Protein AF-A0A7V4LEU9-F1 (afdb_monomer)

Secondary structure (DSSP, 8-state):
--BSS-TTT---S-BSSB-TTT--BHHHHHHHHHHHHHTSPP--PPP--PPPP---PPPPPP----SSHHHHHHHHHHHHHHHHTTTTTTTTT-------PPPTT-EEPPHHHHHHHHHTS-HHHHTTEEEEEEEE-TTS-TT-EEEEEEESS----SHHHHHHHHHHHHHHHHHSTT-EEEEEEEEEETTEEEEEEEEEEEETTEEEEEEEEEEE-SSSEEEEEEEEEHHHHHHHHHHHHHHHHT-PPPPGGGS--HHHHHHHHHHHHHHHHHHHHHHHHHHHHH-

Structure (mmCIF, N/CA/C/O backbone):
data_AF-A0A7V4LEU9-F1
#
_entry.id   AF-A0A7V4LEU9-F1
#
loop_
_atom_site.group_PDB
_atom_site.id
_atom_site.type_symbol
_atom_site.label_atom_id
_atom_site.label_alt_id
_atom_site.label_comp_id
_atom_site.label_asym_id
_atom_site.label_entity_id
_atom_site.label_seq_id
_atom_site.pdbx_PDB_ins_code
_atom_site.Cartn_x
_atom_site.Cartn_y
_atom_site.Cartn_z
_atom_site.occupancy
_atom_site.B_iso_or_equiv
_atom_site.auth_seq_id
_atom_site.auth_comp_id
_atom_site.auth_asym_id
_atom_site.auth_atom_id
_atom_site.pdbx_PDB_model_num
ATOM 1 N N . MET A 1 1 ? -24.010 11.960 -30.148 1.00 58.44 1 MET A N 1
ATOM 2 C CA . MET A 1 1 ? -23.421 13.319 -30.172 1.00 58.44 1 MET A CA 1
ATOM 3 C C . MET A 1 1 ? -21.929 13.146 -29.985 1.00 58.44 1 MET A C 1
ATOM 5 O O . MET A 1 1 ? -21.555 12.652 -28.933 1.00 58.44 1 MET A O 1
ATOM 9 N N . ALA A 1 2 ? -21.108 13.469 -30.985 1.00 65.31 2 ALA A N 1
ATOM 10 C CA . ALA A 1 2 ? -19.652 13.460 -30.835 1.00 65.31 2 ALA A CA 1
ATOM 11 C C . ALA A 1 2 ? -19.221 14.714 -30.062 1.00 65.31 2 ALA A C 1
ATOM 13 O O . ALA A 1 2 ? -19.756 15.797 -30.305 1.00 65.31 2 ALA A O 1
ATOM 14 N N . TRP A 1 3 ? -18.325 14.569 -29.087 1.00 71.12 3 TRP A N 1
ATOM 15 C CA . TRP A 1 3 ? -17.882 15.686 -28.252 1.00 71.12 3 TRP A CA 1
ATOM 16 C C . TRP A 1 3 ? -16.574 16.219 -28.822 1.00 71.12 3 TRP A C 1
ATOM 18 O O . TRP A 1 3 ? -15.655 15.449 -29.079 1.00 71.12 3 TRP A O 1
ATOM 28 N N . ALA A 1 4 ? -16.494 17.535 -29.023 1.00 82.06 4 ALA A N 1
ATOM 29 C CA . ALA A 1 4 ? -15.304 18.176 -29.583 1.00 82.06 4 ALA A CA 1
ATOM 30 C C . ALA A 1 4 ? -14.115 18.196 -28.605 1.00 82.06 4 ALA A C 1
ATOM 32 O O . ALA A 1 4 ? -12.979 18.388 -29.025 1.00 82.06 4 ALA A O 1
ATOM 33 N N . SER A 1 5 ? -14.356 18.018 -27.299 1.00 89.88 5 SER A N 1
ATOM 34 C CA . SER A 1 5 ? -13.289 17.913 -26.306 1.00 89.88 5 SER A CA 1
ATOM 35 C C . SER A 1 5 ? -13.689 17.109 -25.065 1.00 89.88 5 SER A C 1
ATOM 37 O O . SER A 1 5 ? -14.864 17.002 -24.703 1.00 89.88 5 SER A O 1
ATOM 39 N N . CYS A 1 6 ? -12.699 16.507 -24.397 1.00 88.69 6 CYS A N 1
ATOM 40 C CA . CYS A 1 6 ? -12.914 15.744 -23.170 1.00 88.69 6 CYS A CA 1
ATOM 41 C C . CYS A 1 6 ? -13.250 16.687 -21.997 1.00 88.69 6 CYS A C 1
ATOM 43 O O . CYS A 1 6 ? -12.427 17.542 -21.659 1.00 88.69 6 CYS A O 1
ATOM 45 N N . PRO A 1 7 ? -14.374 16.487 -21.282 1.00 85.56 7 PRO A N 1
ATOM 46 C CA . PRO A 1 7 ? -14.820 17.375 -20.200 1.00 85.56 7 PRO A CA 1
ATOM 47 C C . PRO A 1 7 ? -13.932 17.315 -18.945 1.00 85.56 7 PRO A C 1
ATOM 49 O O . PRO A 1 7 ? -14.041 18.173 -18.074 1.00 85.56 7 PRO A O 1
ATOM 52 N N . LYS A 1 8 ? -13.089 16.279 -18.815 1.00 87.69 8 LYS A N 1
ATOM 53 C CA . LYS A 1 8 ? -12.198 16.091 -17.663 1.00 87.69 8 LYS A CA 1
ATOM 54 C C . LYS A 1 8 ? -10.810 16.681 -17.900 1.00 87.69 8 LYS A C 1
ATOM 56 O O . LYS A 1 8 ? -10.239 17.252 -16.980 1.00 87.69 8 LYS A O 1
ATOM 61 N N . CYS A 1 9 ? -10.246 16.506 -19.097 1.00 91.56 9 CYS A N 1
ATOM 62 C CA . CYS A 1 9 ? -8.842 16.842 -19.365 1.00 91.56 9 CYS A CA 1
ATOM 63 C C . CYS A 1 9 ? -8.611 17.747 -20.586 1.00 91.56 9 CYS A C 1
ATOM 65 O O . CYS A 1 9 ? -7.457 17.979 -20.940 1.00 91.56 9 CYS A O 1
ATOM 67 N N . GLY A 1 10 ? -9.671 18.207 -21.263 1.00 88.38 10 GLY A N 1
ATOM 68 C CA . GLY A 1 10 ? -9.593 19.164 -22.374 1.00 88.38 10 GLY A CA 1
ATOM 69 C C . GLY A 1 10 ? -8.990 18.632 -23.679 1.00 88.38 10 GLY A C 1
ATOM 70 O O . GLY A 1 10 ? -8.659 19.420 -24.556 1.00 88.38 10 GLY A O 1
ATOM 71 N N . TYR A 1 11 ? -8.814 17.316 -23.824 1.00 90.00 11 TYR A N 1
ATOM 72 C CA . TYR A 1 11 ? -8.275 16.713 -25.049 1.00 90.00 11 TYR A CA 1
ATOM 73 C C . TYR A 1 11 ? -9.240 16.931 -26.228 1.00 90.00 11 TYR A C 1
ATOM 75 O O . TYR A 1 11 ? -10.417 16.625 -26.066 1.00 90.00 11 TYR A O 1
ATOM 83 N N . ALA A 1 12 ? -8.767 17.476 -27.356 1.00 83.06 12 ALA A N 1
ATOM 84 C CA . ALA A 1 12 ? -9.595 18.126 -28.388 1.00 83.06 12 ALA A CA 1
ATOM 85 C C . ALA A 1 12 ? -9.870 17.294 -29.660 1.00 83.06 12 ALA A C 1
ATOM 87 O O . ALA A 1 12 ? -10.314 17.840 -30.667 1.00 83.06 12 ALA A O 1
ATOM 88 N N . GLU A 1 13 ? -9.597 15.992 -29.650 1.00 78.25 13 GLU A N 1
AT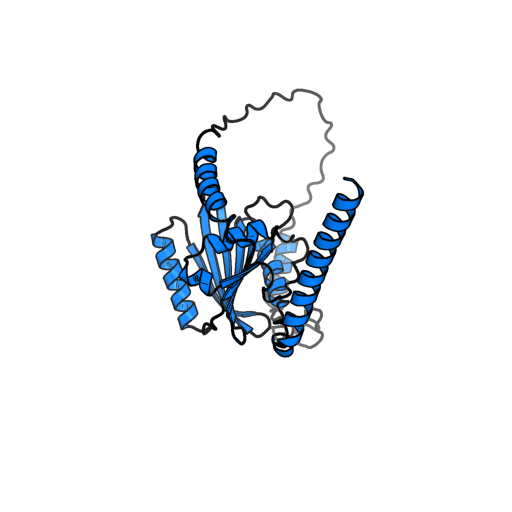OM 89 C CA . GLU A 1 13 ? -9.954 15.121 -30.775 1.00 78.25 13 GLU A CA 1
ATOM 90 C C . GLU A 1 13 ? -11.326 14.474 -30.573 1.00 78.25 13 GLU A C 1
ATOM 92 O O . GLU A 1 13 ? -11.710 14.208 -29.430 1.00 78.25 13 GLU A O 1
ATOM 97 N N . PRO A 1 14 ? -12.056 14.177 -31.662 1.00 72.44 14 PRO A N 1
ATOM 98 C CA . PRO A 1 14 ? -13.292 13.419 -31.582 1.00 72.44 14 PRO A CA 1
ATOM 99 C C . PRO A 1 14 ? -12.988 12.008 -31.064 1.00 72.44 14 PRO A C 1
ATOM 101 O O . PRO A 1 14 ? -12.296 11.231 -31.716 1.00 72.44 14 PRO A O 1
ATOM 104 N N . PHE A 1 15 ? -13.504 11.681 -29.882 1.00 70.69 15 PHE A N 1
ATOM 105 C CA . PHE A 1 15 ? -13.451 10.334 -29.318 1.00 70.69 15 PHE A CA 1
ATOM 106 C C . PHE A 1 15 ? -14.862 9.741 -29.308 1.00 70.69 15 PHE A C 1
ATOM 108 O O . PHE A 1 15 ? -15.834 10.447 -29.032 1.00 70.69 15 PHE A O 1
ATOM 115 N N . GLU A 1 16 ? -14.976 8.458 -29.656 1.00 71.94 16 GLU A N 1
ATOM 116 C CA . GLU A 1 16 ? -16.277 7.807 -29.848 1.00 71.94 16 GLU A CA 1
ATOM 117 C C . GLU A 1 16 ? -17.032 7.632 -28.527 1.00 71.94 16 GLU A C 1
ATOM 119 O O . GLU A 1 16 ? -18.220 7.928 -28.484 1.00 71.94 16 GLU A O 1
ATOM 124 N N . ASP A 1 17 ? -16.345 7.265 -27.437 1.00 81.12 17 ASP A N 1
ATOM 125 C CA . ASP A 1 17 ? -16.965 7.159 -26.106 1.00 81.12 17 ASP A CA 1
ATOM 126 C C . ASP A 1 17 ? -15.972 7.306 -24.939 1.00 81.12 17 ASP A C 1
ATOM 128 O O . ASP A 1 17 ? -16.322 7.896 -23.911 1.00 81.12 17 ASP A O 1
ATOM 132 N N . GLU A 1 18 ? -14.728 6.832 -25.090 1.00 87.69 18 GLU A N 1
ATOM 133 C CA . GLU A 1 18 ? -13.673 6.878 -24.067 1.00 87.69 18 GLU A CA 1
ATOM 134 C C . GLU A 1 18 ? -12.524 7.812 -24.468 1.00 87.69 18 GLU A C 1
ATOM 136 O O . GLU A 1 18 ? -12.000 7.749 -25.578 1.00 87.69 18 GLU A O 1
ATOM 141 N N . CYS A 1 19 ? -12.105 8.691 -23.555 1.00 88.31 19 CYS A N 1
ATOM 142 C CA . CYS A 1 19 ? -10.976 9.579 -23.809 1.00 88.31 19 CYS A CA 1
ATOM 143 C C . CYS A 1 19 ? -9.639 8.809 -23.745 1.00 88.31 19 CYS A C 1
ATOM 145 O O . CYS A 1 19 ? -9.280 8.349 -22.659 1.00 88.31 19 CYS A O 1
ATOM 147 N N . PRO A 1 20 ? -8.822 8.776 -24.817 1.00 86.31 20 PRO A N 1
ATOM 148 C CA . PRO A 1 20 ? -7.567 8.011 -24.842 1.00 86.31 20 PRO A CA 1
ATOM 149 C C . PRO A 1 20 ? -6.516 8.537 -23.855 1.00 86.31 20 PRO A C 1
ATOM 151 O O . PRO A 1 20 ? -5.623 7.809 -23.435 1.00 86.31 20 PRO A O 1
ATOM 154 N N . LYS A 1 21 ? -6.624 9.809 -23.452 1.00 88.12 21 LYS A N 1
ATOM 155 C CA . LYS A 1 21 ? -5.681 10.438 -22.523 1.00 88.12 21 LYS A CA 1
ATOM 156 C C . LYS A 1 21 ? -5.957 10.098 -21.057 1.00 88.12 21 LYS A C 1
ATOM 158 O O . LYS A 1 21 ? -5.027 10.070 -20.259 1.00 88.12 21 LYS A O 1
ATOM 163 N N . CYS A 1 22 ? -7.221 9.919 -20.671 1.00 90.62 22 CYS A N 1
ATOM 164 C CA . CYS A 1 22 ? -7.592 9.775 -19.256 1.00 90.62 22 CYS A CA 1
ATOM 165 C C . CYS A 1 22 ? -8.539 8.608 -18.940 1.00 90.62 22 CYS A C 1
ATOM 167 O O . CYS A 1 22 ? -8.919 8.463 -17.777 1.00 90.62 22 CYS A O 1
ATOM 169 N N . GLY A 1 23 ? -8.927 7.809 -19.939 1.00 87.94 23 GLY A N 1
ATOM 170 C CA . GLY A 1 23 ? -9.764 6.611 -19.792 1.00 87.94 23 GLY A CA 1
ATOM 171 C C . GLY A 1 23 ? -11.198 6.886 -19.332 1.00 87.94 23 GLY A C 1
ATOM 172 O O . GLY A 1 23 ? -11.871 6.020 -18.780 1.00 87.94 23 GLY A O 1
ATOM 173 N N . VAL A 1 24 ? -11.670 8.131 -19.450 1.00 89.38 24 VAL A N 1
ATOM 174 C CA . VAL A 1 24 ? -13.012 8.500 -18.985 1.00 89.38 24 VAL A CA 1
ATOM 175 C C . VAL A 1 24 ? -14.016 8.405 -20.116 1.00 89.38 24 VAL A C 1
ATOM 177 O O . VAL A 1 24 ? -13.848 9.032 -21.160 1.00 89.38 24 VAL A O 1
ATOM 180 N N . PHE A 1 25 ? -15.104 7.690 -19.836 1.00 90.44 25 PHE A N 1
ATOM 181 C CA . PHE A 1 25 ? -16.293 7.652 -20.674 1.00 90.44 25 PHE A CA 1
ATOM 182 C C . PHE A 1 25 ? -17.091 8.950 -20.521 1.00 90.44 25 PHE A C 1
ATOM 184 O O . PHE A 1 25 ? -17.606 9.237 -19.432 1.00 90.44 25 PHE A O 1
ATOM 191 N N . ALA A 1 26 ? -17.214 9.735 -21.593 1.00 82.00 26 ALA A N 1
ATOM 192 C CA . ALA A 1 26 ? -17.888 11.039 -21.549 1.00 82.00 26 ALA A CA 1
ATOM 193 C C . ALA A 1 26 ? -19.343 10.932 -21.069 1.00 82.00 26 ALA A C 1
ATOM 195 O O . ALA A 1 26 ? -19.780 11.707 -20.212 1.00 82.00 26 ALA A O 1
ATOM 196 N N . SER A 1 27 ? -20.062 9.912 -21.542 1.00 83.75 27 SER A N 1
ATOM 197 C CA . SER A 1 27 ? -21.447 9.624 -21.157 1.00 83.75 27 SER A CA 1
ATOM 198 C C . SER A 1 27 ? -21.615 9.435 -19.643 1.00 83.75 27 SER A C 1
ATOM 200 O O . SER A 1 27 ? -22.490 10.048 -19.026 1.00 83.75 27 SER A O 1
ATOM 202 N N . LYS A 1 28 ? -20.730 8.654 -19.007 1.00 86.06 28 LYS A N 1
ATOM 203 C CA . LYS A 1 28 ? -20.749 8.426 -17.550 1.00 86.06 28 LYS A CA 1
ATOM 204 C C . LYS A 1 28 ? -20.361 9.678 -16.768 1.00 86.06 28 LYS A C 1
ATOM 206 O O . LYS A 1 28 ? -20.930 9.939 -15.708 1.00 86.06 28 LYS A O 1
ATOM 211 N N . TYR A 1 29 ? -19.418 10.460 -17.288 1.00 85.50 29 TYR A N 1
ATOM 212 C CA . TYR A 1 29 ? -18.935 11.665 -16.619 1.00 85.50 29 TYR A CA 1
ATOM 213 C C . TYR A 1 29 ? -20.011 12.756 -16.525 1.00 85.50 29 TYR A C 1
ATOM 215 O O . TYR A 1 29 ? -20.236 13.300 -15.442 1.00 85.50 29 TYR A O 1
ATOM 223 N N . VAL A 1 30 ? -20.734 13.040 -17.615 1.00 84.12 30 VAL A N 1
ATOM 224 C CA . VAL A 1 30 ? -21.816 14.043 -17.580 1.00 84.12 30 VAL A CA 1
ATOM 225 C C . VAL A 1 30 ? -23.018 13.569 -16.773 1.00 84.12 30 VAL A C 1
ATOM 227 O O . VAL A 1 30 ? -23.589 14.365 -16.029 1.00 84.12 30 VAL A O 1
ATOM 230 N N . ALA A 1 31 ? -23.351 12.276 -16.806 1.00 84.81 31 ALA A N 1
ATOM 231 C CA . ALA A 1 31 ? -24.389 11.735 -15.930 1.00 84.81 31 ALA A CA 1
ATOM 232 C C . ALA A 1 31 ? -24.042 11.923 -14.437 1.00 84.81 31 ALA A C 1
ATOM 234 O O . ALA A 1 31 ? -24.909 12.269 -13.633 1.00 84.81 31 ALA A O 1
ATOM 235 N N . ALA A 1 32 ? -22.771 11.745 -14.058 1.00 81.50 32 ALA A N 1
ATOM 236 C CA . ALA A 1 32 ? -22.309 11.966 -12.688 1.00 81.50 32 ALA A CA 1
ATOM 237 C C . ALA A 1 32 ? -22.325 13.454 -12.286 1.00 81.50 32 ALA A C 1
ATOM 239 O O . ALA A 1 32 ? -22.719 13.782 -11.165 1.00 81.50 32 ALA A O 1
ATOM 240 N N . GLN A 1 33 ? -21.947 14.356 -13.197 1.00 83.50 33 GLN A N 1
ATOM 241 C CA . GLN A 1 33 ? -22.030 15.808 -12.990 1.00 83.50 33 GLN A CA 1
ATOM 242 C C . GLN A 1 33 ? -23.480 16.280 -12.816 1.00 83.50 33 GLN A C 1
ATOM 244 O O . GLN A 1 33 ? -23.768 17.016 -11.874 1.00 83.50 33 GLN A O 1
ATOM 249 N N . GLY A 1 34 ? -24.407 15.787 -13.645 1.00 80.75 34 GLY A N 1
ATOM 250 C CA . GLY A 1 34 ? -25.833 16.106 -13.530 1.00 80.75 34 GLY A CA 1
ATOM 251 C C . GLY A 1 34 ? -26.416 15.705 -12.173 1.00 80.75 34 GLY A C 1
ATOM 252 O O . GLY A 1 34 ? -27.097 16.500 -11.532 1.00 80.75 34 GLY A O 1
ATOM 253 N N . ARG A 1 35 ? -26.064 14.516 -11.664 1.00 84.12 35 ARG A N 1
ATOM 254 C CA . ARG A 1 35 ? -26.501 14.066 -10.330 1.00 84.12 35 ARG A CA 1
ATOM 255 C C . ARG A 1 35 ? -25.965 14.942 -9.19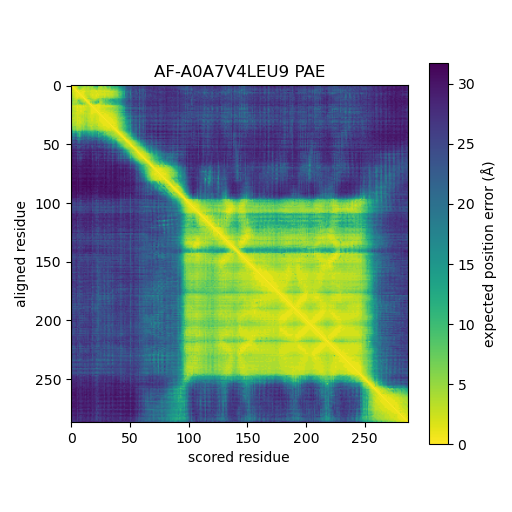9 1.00 84.12 35 ARG A C 1
ATOM 257 O O . ARG A 1 35 ? -26.679 15.165 -8.229 1.00 84.12 35 ARG A O 1
ATOM 264 N N . ARG A 1 36 ? -24.733 15.448 -9.312 1.00 77.81 36 ARG A N 1
ATOM 265 C CA . ARG A 1 36 ? -24.154 16.355 -8.307 1.00 77.81 36 ARG A CA 1
ATOM 266 C C . ARG A 1 36 ? -24.803 17.735 -8.330 1.00 77.81 36 ARG A C 1
ATOM 268 O O . ARG A 1 36 ? -25.045 18.285 -7.264 1.00 77.81 36 ARG A O 1
ATOM 275 N N . ALA A 1 37 ? -25.129 18.258 -9.511 1.00 73.88 37 ALA A N 1
ATOM 276 C CA . ALA A 1 37 ? -25.846 19.525 -9.633 1.00 73.88 37 ALA A CA 1
ATOM 277 C C . ALA A 1 37 ? -27.263 19.440 -9.036 1.00 73.88 37 ALA A C 1
ATOM 279 O O . ALA A 1 37 ? -27.696 20.364 -8.356 1.00 73.88 37 ALA A O 1
ATOM 280 N N . SER A 1 38 ? -27.959 18.313 -9.218 1.00 77.38 38 SER A N 1
ATOM 281 C CA . SER A 1 38 ? -29.294 18.094 -8.639 1.00 77.38 38 SER A CA 1
ATOM 282 C C . SER A 1 38 ? -29.289 17.742 -7.146 1.00 77.38 38 SER A C 1
ATOM 284 O O . SER A 1 38 ? -30.326 17.851 -6.503 1.00 77.38 38 SER A O 1
ATOM 286 N N . ALA A 1 39 ? -28.153 17.308 -6.594 1.00 74.38 39 ALA A N 1
ATOM 287 C CA . ALA A 1 39 ? -28.013 16.938 -5.183 1.00 74.38 39 ALA A CA 1
ATOM 288 C C . ALA A 1 39 ? -27.481 18.076 -4.296 1.00 74.38 39 ALA A C 1
ATOM 290 O O . ALA A 1 39 ? -27.241 17.854 -3.109 1.00 74.38 39 ALA A O 1
ATOM 291 N N . ALA A 1 40 ? -27.285 19.282 -4.839 1.00 58.19 40 ALA A N 1
ATOM 292 C CA . ALA A 1 40 ? -26.990 20.446 -4.017 1.00 58.19 40 ALA A CA 1
ATOM 293 C C . ALA A 1 40 ? -28.203 20.716 -3.102 1.00 58.19 40 ALA A C 1
ATOM 295 O O . ALA A 1 40 ? -29.300 20.954 -3.618 1.00 58.19 40 ALA A O 1
ATOM 296 N N . PRO A 1 41 ? -28.058 20.639 -1.764 1.00 62.28 41 PRO A N 1
ATOM 297 C CA . PRO A 1 41 ? -29.164 20.925 -0.865 1.00 62.28 41 PRO A CA 1
ATOM 298 C C . PRO A 1 41 ? -29.627 22.372 -1.087 1.00 62.28 41 PRO A C 1
ATOM 300 O O . PRO A 1 41 ? -28.782 23.245 -1.314 1.00 62.28 41 PRO A O 1
ATOM 303 N N . PRO A 1 42 ? -30.943 22.651 -1.041 1.00 66.75 42 PRO A N 1
ATOM 304 C CA . PRO A 1 42 ? -31.432 24.016 -1.117 1.00 66.75 42 PRO A CA 1
ATOM 305 C C . PRO A 1 42 ? -30.750 24.818 -0.011 1.00 66.75 42 PRO A C 1
ATOM 307 O O . PRO A 1 42 ? -30.801 24.447 1.162 1.00 66.75 42 PRO A O 1
ATOM 310 N N . VAL A 1 43 ? -30.059 25.888 -0.398 1.00 57.94 43 VAL A N 1
ATOM 311 C CA . VAL A 1 43 ? -29.466 26.835 0.542 1.00 57.94 43 VAL A CA 1
ATOM 312 C C . VAL A 1 43 ? -30.630 27.517 1.248 1.00 57.94 43 VAL A C 1
ATOM 314 O O . VAL A 1 43 ? -31.205 28.479 0.742 1.00 57.94 43 VAL A O 1
ATOM 317 N N . THR A 1 44 ? -31.039 26.971 2.390 1.00 62.81 44 THR A N 1
ATOM 318 C CA . THR A 1 44 ? -32.025 27.600 3.259 1.00 62.81 44 THR A CA 1
ATOM 319 C C . THR A 1 44 ? -31.395 28.889 3.764 1.00 62.81 44 THR A C 1
ATOM 321 O O . THR A 1 44 ? -30.465 28.859 4.570 1.00 62.81 44 THR A O 1
ATOM 324 N N . ALA A 1 45 ? -31.855 30.025 3.238 1.00 57.12 45 ALA A N 1
ATOM 325 C CA . ALA A 1 45 ? -31.473 31.337 3.730 1.00 57.12 45 ALA A CA 1
ATOM 326 C C . ALA A 1 45 ? -31.736 31.382 5.242 1.00 57.12 45 ALA A C 1
ATOM 328 O O . ALA A 1 45 ? -32.871 31.202 5.687 1.00 57.12 45 ALA A O 1
ATOM 329 N N . ALA A 1 46 ? -30.673 31.554 6.027 1.00 50.09 46 ALA A N 1
ATOM 330 C CA . ALA A 1 46 ? -30.765 31.621 7.476 1.00 50.09 46 ALA A CA 1
ATOM 331 C C . ALA A 1 46 ? -31.636 32.827 7.878 1.00 50.09 46 ALA A C 1
ATOM 333 O O . ALA A 1 46 ? -31.315 33.954 7.489 1.00 50.09 46 ALA A O 1
ATOM 334 N N . PRO A 1 47 ? -32.716 32.640 8.658 1.00 55.41 47 PRO A N 1
ATOM 335 C CA . PRO A 1 47 ? -33.404 33.755 9.282 1.00 55.41 47 PRO A CA 1
ATOM 336 C C . PRO A 1 47 ? -32.506 34.308 10.390 1.00 55.41 47 PRO A C 1
ATOM 338 O O . PRO A 1 47 ? -32.018 33.557 11.236 1.00 55.41 47 PRO A O 1
ATOM 341 N N . GLY A 1 48 ? -32.289 35.623 10.391 1.00 52.62 48 GLY A N 1
ATOM 342 C CA . GLY A 1 48 ? -31.624 36.322 11.486 1.00 52.62 48 GLY A CA 1
ATOM 343 C C . GLY A 1 48 ? -32.379 36.095 12.795 1.00 52.62 48 GLY A C 1
ATOM 344 O O . GLY A 1 48 ? -33.477 36.613 12.979 1.00 52.62 48 GLY A O 1
ATOM 345 N N . GLY A 1 49 ? -31.793 35.301 13.687 1.00 48.84 49 GLY A N 1
ATOM 346 C CA . GLY A 1 49 ? -32.320 35.002 15.012 1.00 48.84 49 GLY A CA 1
ATOM 347 C C . GLY A 1 49 ? -31.329 35.446 16.077 1.00 48.84 49 GLY A C 1
ATOM 348 O O . GLY A 1 49 ? -30.205 34.953 16.132 1.00 48.84 49 GLY A O 1
ATOM 349 N N . ALA A 1 50 ? -31.754 36.401 16.898 1.00 55.16 50 ALA A N 1
ATOM 350 C CA . ALA A 1 50 ? -31.029 36.894 18.057 1.00 55.16 50 ALA A CA 1
ATOM 351 C C . ALA A 1 50 ? -30.704 35.761 19.049 1.00 55.16 50 ALA A C 1
ATOM 353 O O . ALA A 1 50 ? -31.553 34.927 19.363 1.00 55.16 50 ALA A O 1
ATOM 354 N N . PHE A 1 51 ? -29.474 35.765 19.561 1.00 49.31 51 PHE A N 1
ATOM 355 C CA . PHE A 1 51 ? -29.015 34.880 20.632 1.00 49.31 51 PHE A CA 1
ATOM 356 C C . PHE A 1 51 ? -29.629 35.301 21.983 1.00 49.31 51 PHE A C 1
ATOM 358 O O . PHE A 1 51 ? -29.479 36.467 22.359 1.00 49.31 51 PHE A O 1
ATOM 365 N N . PRO A 1 52 ? -30.252 34.396 22.761 1.00 59.00 52 PRO A N 1
ATOM 366 C CA . PRO A 1 52 ? -30.527 34.651 24.169 1.00 59.00 52 PRO A CA 1
ATOM 367 C C . PRO A 1 52 ? -29.263 34.407 25.020 1.00 59.00 52 PRO A C 1
ATOM 369 O O . PRO A 1 52 ? -28.531 33.444 24.773 1.00 59.00 52 PRO A O 1
ATOM 372 N N . PRO A 1 53 ? -28.991 35.232 26.047 1.00 58.25 53 PRO A N 1
ATOM 373 C CA . PRO A 1 53 ? -27.958 34.947 27.030 1.00 58.25 53 PRO A CA 1
ATOM 374 C C . PRO A 1 53 ? -28.541 34.073 28.147 1.00 58.25 53 PRO A C 1
ATOM 376 O O . PRO A 1 53 ? -29.443 34.497 28.865 1.00 58.25 53 PRO A O 1
ATOM 379 N N . GLY A 1 54 ? -28.005 32.867 28.336 1.00 53.47 54 GLY A N 1
ATOM 380 C CA . GLY A 1 54 ? -28.199 32.137 29.589 1.00 53.47 54 GLY A CA 1
ATOM 381 C C . GLY A 1 54 ? -28.229 30.617 29.472 1.00 53.47 54 GLY A C 1
ATOM 382 O O . GLY A 1 54 ? -28.987 30.067 28.684 1.00 53.47 54 GLY A O 1
ATOM 383 N N . LEU A 1 55 ? -27.465 29.987 30.373 1.00 53.91 55 LEU A N 1
ATOM 384 C CA . LEU A 1 55 ? -27.520 28.581 30.806 1.00 53.91 55 LEU A CA 1
ATOM 385 C C . LEU A 1 55 ? -26.736 27.561 29.964 1.00 53.91 55 LEU A C 1
ATOM 387 O O . LEU A 1 55 ? -27.294 26.688 29.307 1.00 53.91 55 LEU A O 1
ATOM 391 N N . ALA A 1 56 ? -25.409 27.590 30.114 1.00 46.50 56 ALA A N 1
ATOM 392 C CA . ALA A 1 56 ? -24.581 26.398 29.944 1.00 46.50 56 ALA A CA 1
ATOM 393 C C . ALA A 1 56 ? -24.530 25.631 31.278 1.00 46.50 56 ALA A C 1
ATOM 395 O O . ALA A 1 56 ? -23.839 26.041 32.211 1.00 46.50 56 ALA A O 1
ATOM 396 N N . ALA A 1 57 ? -25.274 24.530 31.380 1.00 63.56 57 ALA A N 1
ATOM 397 C CA . ALA A 1 57 ? -25.052 23.532 32.423 1.00 63.56 57 ALA A CA 1
ATOM 398 C C . ALA A 1 57 ? -23.856 22.637 32.028 1.00 63.56 57 ALA A C 1
ATOM 400 O O . ALA A 1 57 ? -23.712 22.305 30.847 1.00 63.56 57 ALA A O 1
ATOM 401 N N . PRO A 1 58 ? -22.987 22.234 32.972 1.00 60.22 58 PRO A N 1
ATOM 402 C CA . PRO A 1 58 ? -21.857 21.363 32.674 1.00 60.22 58 PRO A CA 1
ATOM 403 C C . PRO A 1 58 ? -22.335 19.942 32.342 1.00 60.22 58 PRO A C 1
ATOM 405 O O . PRO A 1 58 ? -23.024 19.299 33.131 1.00 60.22 58 PRO A O 1
ATOM 408 N N . VAL A 1 59 ? -21.940 19.445 31.169 1.00 63.31 59 VAL A N 1
ATOM 409 C CA . VAL A 1 59 ? -22.149 18.053 30.747 1.00 63.31 59 VAL A CA 1
ATOM 410 C C . VAL A 1 59 ? -21.229 17.138 31.574 1.00 63.31 59 VAL A C 1
ATOM 412 O O . VAL A 1 59 ? -20.019 17.387 31.607 1.00 63.31 59 VAL A O 1
ATOM 415 N N . PRO A 1 60 ? -21.741 16.084 32.237 1.00 49.09 60 PRO A N 1
ATOM 416 C CA . PRO A 1 60 ? -20.895 15.135 32.952 1.00 49.09 60 PRO A CA 1
ATOM 417 C C . PRO A 1 60 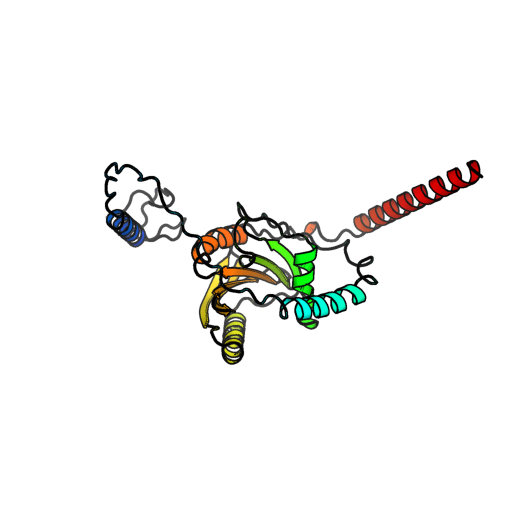? -20.042 14.330 31.961 1.00 49.09 60 PRO A C 1
ATOM 419 O O . PRO A 1 60 ? -20.548 13.757 30.997 1.00 49.09 60 PRO A O 1
ATOM 422 N N . ARG A 1 61 ? -18.726 14.301 32.198 1.00 49.72 61 ARG A N 1
ATOM 423 C CA . ARG A 1 61 ? -17.784 13.464 31.442 1.00 49.72 61 ARG A CA 1
ATOM 424 C C . ARG A 1 61 ? -17.956 11.994 31.853 1.00 49.72 61 ARG A C 1
ATOM 426 O O . ARG A 1 61 ? -18.090 11.736 33.050 1.00 49.72 61 ARG A O 1
ATOM 433 N N . PRO A 1 62 ? -17.913 11.035 30.912 1.00 44.41 62 PRO A N 1
ATOM 434 C CA . PRO A 1 62 ? -17.862 9.620 31.259 1.00 44.41 62 PRO A CA 1
ATOM 435 C C . PRO A 1 62 ? -16.548 9.297 31.996 1.00 44.41 62 PRO A C 1
ATOM 437 O O . PRO A 1 62 ? -15.509 9.883 31.669 1.00 44.41 62 PRO A O 1
ATOM 440 N N . PRO A 1 63 ? -16.569 8.388 32.987 1.00 45.84 63 PRO A N 1
ATOM 441 C CA . PRO A 1 63 ? -15.371 7.976 33.705 1.00 45.84 63 PRO A CA 1
ATOM 442 C C . PRO A 1 63 ? -14.441 7.194 32.770 1.00 45.84 63 PRO A C 1
ATOM 444 O O . PRO A 1 63 ? -14.772 6.117 32.280 1.00 45.84 63 PRO A O 1
ATOM 447 N N . THR A 1 64 ? -13.269 7.760 32.499 1.00 49.59 64 THR A N 1
ATOM 448 C CA . THR A 1 64 ? -12.150 7.062 31.865 1.00 49.59 64 THR A CA 1
ATOM 449 C C . THR A 1 64 ? -11.386 6.281 32.928 1.00 49.59 64 THR A C 1
ATOM 451 O O . THR A 1 64 ? -10.508 6.839 33.588 1.00 49.59 64 THR A O 1
ATOM 454 N N . ASP A 1 65 ? -11.675 4.989 33.064 1.00 45.53 65 ASP A N 1
ATOM 455 C CA . ASP A 1 65 ? -10.815 4.048 33.788 1.00 45.53 65 ASP A CA 1
ATOM 456 C C . ASP A 1 65 ? -9.578 3.723 32.930 1.00 45.53 65 ASP A C 1
ATOM 458 O O . ASP A 1 65 ? -9.434 2.662 32.328 1.00 45.53 65 ASP A O 1
ATOM 462 N N . ALA A 1 66 ? -8.663 4.691 32.847 1.00 49.16 66 ALA A N 1
ATOM 463 C CA . ALA A 1 66 ? -7.397 4.628 32.113 1.00 49.16 66 ALA A CA 1
ATOM 464 C C . ALA A 1 66 ? -6.255 4.003 32.947 1.00 49.16 66 ALA A C 1
ATOM 466 O O . ALA A 1 66 ? -5.109 4.443 32.873 1.00 49.16 66 ALA A O 1
ATOM 467 N N . GLY A 1 67 ? -6.561 3.008 33.785 1.00 43.88 67 GLY A N 1
ATOM 468 C CA . GLY A 1 67 ? -5.617 2.493 34.787 1.00 43.88 67 GLY A CA 1
ATOM 469 C C . GLY A 1 67 ? -4.774 1.289 34.358 1.00 43.88 67 GLY A C 1
ATOM 470 O O . GLY A 1 67 ? -3.634 1.161 34.794 1.00 43.88 67 GLY A O 1
ATOM 471 N N . SER A 1 68 ? -5.291 0.396 33.507 1.00 47.44 68 SER A N 1
ATOM 472 C CA . SER A 1 68 ? -4.676 -0.932 33.308 1.00 47.44 68 SER A CA 1
ATOM 473 C C . SER A 1 68 ? -4.178 -1.220 31.887 1.00 47.44 68 SER A C 1
ATOM 475 O O . SER A 1 68 ? -3.223 -1.978 31.728 1.00 47.44 68 SER A O 1
ATOM 477 N N . ALA A 1 69 ? -4.729 -0.573 30.854 1.00 46.97 69 ALA A N 1
ATOM 478 C CA . ALA A 1 69 ? -4.293 -0.786 29.466 1.00 46.97 69 ALA A CA 1
ATOM 479 C C . ALA A 1 69 ? -2.923 -0.146 29.152 1.00 46.97 69 ALA A C 1
ATOM 481 O O . ALA A 1 69 ? -2.151 -0.676 28.354 1.00 46.97 69 ALA A O 1
ATOM 482 N N . GLY A 1 70 ? -2.581 0.963 29.819 1.00 49.28 70 GLY A N 1
ATOM 483 C CA . GLY A 1 70 ? -1.288 1.633 29.640 1.00 49.28 70 GLY A CA 1
ATOM 484 C C . GLY A 1 70 ? -0.112 0.849 30.229 1.00 49.28 70 GLY A C 1
ATOM 485 O O . GLY A 1 70 ? 0.969 0.832 29.647 1.00 49.28 70 GLY A O 1
ATOM 486 N N . ALA A 1 71 ? -0.316 0.151 31.349 1.00 45.34 71 ALA A N 1
ATOM 487 C CA . ALA A 1 71 ? 0.761 -0.526 32.070 1.00 45.34 71 ALA A CA 1
ATOM 488 C C . ALA A 1 71 ? 1.320 -1.745 31.310 1.00 45.34 71 ALA A C 1
ATOM 490 O O . ALA A 1 71 ? 2.530 -1.962 31.308 1.00 45.34 71 ALA A O 1
ATOM 491 N N . ILE A 1 72 ? 0.468 -2.501 30.610 1.00 48.59 72 ILE A N 1
ATOM 492 C CA . ILE A 1 72 ? 0.889 -3.671 29.819 1.00 48.59 72 ILE A CA 1
ATOM 493 C C . ILE A 1 72 ? 1.632 -3.229 28.547 1.00 48.59 72 ILE A C 1
ATOM 495 O O . ILE A 1 72 ? 2.670 -3.799 28.212 1.00 48.59 72 ILE A O 1
ATOM 499 N N . LEU A 1 73 ? 1.167 -2.159 27.887 1.00 49.16 73 LEU A N 1
ATOM 500 C CA . LEU A 1 73 ? 1.837 -1.578 26.719 1.00 49.16 73 LEU A CA 1
ATOM 501 C C . LEU A 1 73 ? 3.241 -1.054 27.076 1.00 49.16 73 LEU A C 1
ATOM 503 O O . LEU A 1 73 ? 4.190 -1.285 26.331 1.00 49.16 73 LEU A O 1
ATOM 507 N N . TRP A 1 74 ? 3.405 -0.422 28.244 1.00 50.84 74 TRP A N 1
ATOM 508 C CA . TRP A 1 74 ? 4.706 0.077 28.707 1.00 50.84 74 TRP A CA 1
ATOM 509 C C . TRP A 1 74 ? 5.682 -1.027 29.139 1.00 50.84 74 TRP A C 1
ATOM 511 O O . TRP A 1 74 ? 6.882 -0.880 28.912 1.00 50.84 74 TRP A O 1
ATOM 521 N N . TRP A 1 75 ? 5.203 -2.152 29.682 1.00 45.47 75 TRP A N 1
ATOM 522 C CA . TRP A 1 75 ? 6.058 -3.306 30.002 1.00 45.47 75 TRP A CA 1
ATOM 523 C C . TRP A 1 75 ? 6.598 -4.014 28.749 1.00 45.47 75 TRP A C 1
ATOM 525 O O . TRP A 1 75 ? 7.772 -4.387 28.714 1.00 45.47 75 TRP A O 1
ATOM 535 N N . VAL A 1 76 ? 5.787 -4.137 27.693 1.00 45.38 76 VAL A N 1
ATOM 536 C CA . VAL A 1 76 ? 6.228 -4.695 26.399 1.00 45.38 76 VAL A CA 1
ATOM 537 C C . VAL A 1 76 ? 7.212 -3.749 25.697 1.00 45.38 76 VAL A C 1
ATOM 539 O O . VAL A 1 76 ? 8.231 -4.198 25.176 1.00 45.38 76 VAL A O 1
ATOM 542 N N . VAL A 1 77 ? 6.972 -2.433 25.754 1.00 46.66 77 VAL A N 1
ATOM 543 C CA . VAL A 1 77 ? 7.896 -1.409 25.231 1.00 46.66 77 VAL A CA 1
ATOM 544 C C . VAL A 1 77 ? 9.218 -1.382 26.019 1.00 46.66 77 VAL A C 1
ATOM 546 O O . VAL A 1 77 ? 10.282 -1.288 25.414 1.00 46.66 77 VAL A O 1
ATOM 549 N N . GLY A 1 78 ? 9.189 -1.539 27.347 1.00 37.56 78 GLY A N 1
ATOM 550 C CA . GLY A 1 78 ? 10.390 -1.567 28.194 1.00 37.56 78 GLY A CA 1
ATOM 551 C C . GLY A 1 78 ? 11.311 -2.770 27.946 1.00 37.56 78 GLY A C 1
ATOM 552 O O . GLY A 1 78 ? 12.532 -2.611 27.909 1.00 37.56 78 GLY A O 1
ATOM 553 N N . LEU A 1 79 ? 10.744 -3.957 27.702 1.00 38.56 79 LEU A N 1
ATOM 554 C CA . LEU A 1 79 ? 11.510 -5.166 27.359 1.00 38.56 79 LEU A CA 1
ATOM 555 C C . LEU A 1 79 ? 12.143 -5.102 25.956 1.00 38.56 79 LEU A C 1
ATOM 557 O O . LEU A 1 79 ? 13.199 -5.691 25.739 1.00 38.56 79 LEU A O 1
ATOM 561 N N . LEU A 1 80 ? 11.549 -4.344 25.027 1.00 39.72 80 LEU A N 1
ATOM 562 C CA . LEU A 1 80 ? 12.088 -4.112 23.680 1.00 39.72 80 LEU A CA 1
ATOM 563 C C . LEU A 1 80 ? 1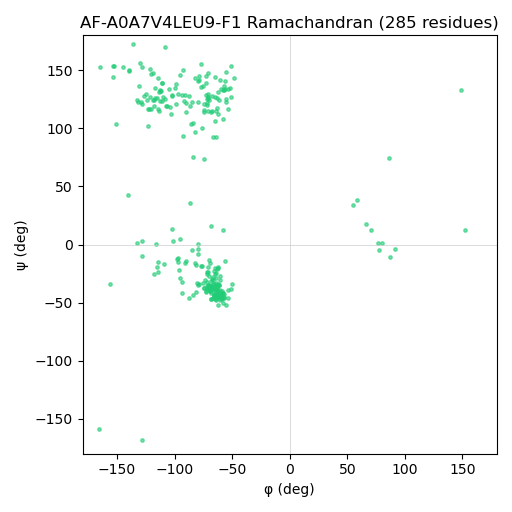3.212 -3.061 23.653 1.00 39.72 80 LEU A C 1
ATOM 565 O O . LEU A 1 80 ? 14.165 -3.202 22.890 1.00 39.72 80 LEU A O 1
ATOM 569 N N . VAL A 1 81 ? 13.145 -2.038 24.513 1.00 38.19 81 VAL A N 1
ATOM 570 C CA . VAL A 1 81 ? 14.146 -0.955 24.578 1.00 38.19 81 VAL A CA 1
ATOM 571 C C . VAL A 1 81 ? 15.474 -1.425 25.188 1.00 38.19 81 VAL A C 1
ATOM 573 O O . VAL A 1 81 ? 16.537 -1.083 24.675 1.00 38.19 81 VAL A O 1
ATOM 576 N N . LEU A 1 82 ? 15.452 -2.251 26.241 1.00 36.88 82 LEU A N 1
ATOM 577 C CA . LEU A 1 82 ? 16.680 -2.676 26.936 1.00 36.88 82 LEU A CA 1
ATOM 578 C C . LEU A 1 82 ? 17.498 -3.742 26.182 1.00 36.88 82 LEU A C 1
ATOM 580 O O . LEU A 1 82 ? 18.695 -3.867 26.428 1.00 36.88 82 LEU A O 1
ATOM 584 N N . GLY A 1 83 ? 16.901 -4.456 25.222 1.00 32.47 83 GLY A N 1
ATOM 585 C CA . GLY A 1 83 ? 17.630 -5.372 24.333 1.00 32.47 83 GLY A CA 1
ATOM 586 C C . GLY A 1 83 ? 18.329 -4.690 23.144 1.00 32.47 83 GLY A C 1
ATOM 587 O O . GLY A 1 83 ? 19.212 -5.293 22.538 1.00 32.47 83 GLY A O 1
ATOM 588 N N . GLY A 1 84 ? 17.953 -3.447 22.803 1.00 31.09 84 GLY A N 1
ATOM 589 C CA . GLY A 1 84 ? 18.354 -2.765 21.560 1.00 31.09 84 GLY A CA 1
ATOM 590 C C . GLY A 1 84 ? 19.559 -1.821 21.658 1.00 31.09 84 GLY A C 1
ATOM 591 O O . GLY A 1 84 ? 20.243 -1.594 20.661 1.00 31.09 84 GLY A O 1
ATOM 592 N N . VAL A 1 85 ? 19.892 -1.311 22.848 1.00 36.06 85 VAL A N 1
ATOM 593 C CA . VAL A 1 85 ? 20.938 -0.275 23.008 1.00 36.06 85 VAL A CA 1
ATOM 594 C C . VAL A 1 85 ? 22.348 -0.774 22.627 1.00 36.06 85 VAL A C 1
ATOM 596 O O . VAL A 1 85 ? 23.212 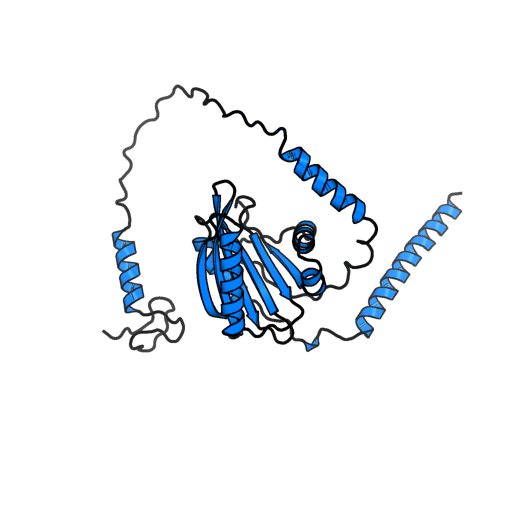0.022 22.273 1.00 36.06 85 VAL A O 1
ATOM 599 N N . GLY A 1 86 ? 22.587 -2.091 22.611 1.00 28.11 86 GLY A N 1
ATOM 600 C CA . GLY A 1 86 ? 23.883 -2.674 22.238 1.00 28.11 86 GLY A CA 1
ATOM 601 C C . GLY A 1 86 ? 24.150 -2.826 20.732 1.00 28.11 86 GLY A C 1
ATOM 602 O O . GLY A 1 86 ? 25.301 -3.033 20.356 1.00 28.11 86 GLY A O 1
ATOM 603 N N . TYR A 1 87 ? 23.133 -2.734 19.864 1.00 34.66 87 TYR A N 1
ATOM 604 C CA . TYR A 1 87 ? 23.263 -3.089 18.435 1.00 34.66 87 TYR A CA 1
ATOM 605 C C . TYR A 1 87 ? 23.089 -1.897 17.471 1.00 34.66 87 TYR A C 1
ATOM 607 O O . TYR A 1 87 ? 23.651 -1.897 16.375 1.00 34.66 87 TYR A O 1
ATOM 615 N N . VAL A 1 88 ? 22.387 -0.844 17.911 1.00 33.88 88 VAL A N 1
ATOM 616 C CA . VAL A 1 88 ? 22.017 0.352 17.120 1.00 33.88 88 VAL A CA 1
ATOM 617 C C . VAL A 1 88 ? 23.220 1.171 16.618 1.00 33.88 88 VAL A C 1
ATOM 619 O O . VAL A 1 88 ? 23.121 1.870 15.619 1.00 33.88 88 VAL A O 1
ATOM 622 N N . VAL A 1 89 ? 24.412 1.034 17.201 1.00 38.06 89 VAL A N 1
ATOM 623 C CA . VAL A 1 89 ? 25.581 1.833 16.771 1.00 38.06 89 VAL A CA 1
ATOM 624 C C . VAL A 1 89 ? 26.258 1.293 15.491 1.00 38.06 89 VAL A C 1
ATOM 626 O O . VAL A 1 89 ? 27.126 1.959 14.931 1.00 38.06 89 VAL A O 1
ATOM 629 N N . LEU A 1 90 ? 25.877 0.115 14.973 1.00 31.02 90 LEU A N 1
ATOM 630 C CA . LEU A 1 90 ? 26.642 -0.559 13.906 1.00 31.02 90 LEU A CA 1
ATOM 631 C C . LEU A 1 90 ? 25.954 -0.700 12.538 1.00 31.02 90 LEU A C 1
ATOM 633 O O . LEU A 1 90 ? 26.658 -0.966 11.562 1.00 31.02 90 LEU A O 1
ATOM 637 N N . VAL A 1 91 ? 24.636 -0.498 12.423 1.00 40.22 91 VAL A N 1
ATOM 638 C CA . VAL A 1 91 ? 23.885 -0.835 11.188 1.00 40.22 91 VAL A CA 1
ATOM 639 C C . VAL A 1 91 ? 23.276 0.383 10.469 1.00 40.22 91 VAL A C 1
ATOM 641 O O . VAL A 1 91 ? 23.069 0.333 9.258 1.00 40.22 91 VAL A O 1
ATOM 644 N N . ASP A 1 92 ? 23.113 1.521 11.145 1.00 39.50 92 ASP A N 1
ATOM 645 C CA . ASP A 1 92 ? 22.212 2.597 10.700 1.00 39.50 92 ASP A CA 1
ATOM 646 C C . ASP A 1 92 ? 22.737 3.540 9.589 1.00 39.50 92 ASP A C 1
ATOM 648 O O . ASP A 1 92 ? 22.044 4.446 9.141 1.00 39.50 92 ASP A O 1
ATOM 652 N N . TRP A 1 93 ? 23.963 3.353 9.079 1.00 39.84 93 TRP A N 1
ATOM 653 C CA . TRP A 1 93 ? 24.575 4.347 8.171 1.00 39.84 93 TRP A CA 1
ATOM 654 C C . TRP A 1 93 ? 24.542 4.005 6.664 1.00 39.84 93 TRP A C 1
ATOM 656 O O . TRP A 1 93 ? 25.095 4.757 5.861 1.00 39.84 93 TRP A O 1
ATOM 666 N N . PHE A 1 94 ? 23.934 2.895 6.216 1.00 39.31 94 PHE A N 1
ATOM 667 C CA . PHE A 1 94 ? 24.084 2.450 4.810 1.00 39.31 94 PHE A CA 1
ATOM 668 C C . PHE A 1 94 ? 22.829 1.874 4.110 1.00 39.31 94 PHE A C 1
ATOM 670 O O . PHE A 1 94 ? 22.947 0.916 3.343 1.00 39.31 94 PHE A O 1
ATOM 677 N N . GLY A 1 95 ? 21.648 2.479 4.281 1.00 36.75 95 GLY A N 1
ATOM 678 C CA . GLY A 1 95 ? 20.429 2.110 3.536 1.00 36.75 95 GLY A CA 1
ATOM 679 C C . GLY A 1 95 ? 20.344 2.672 2.093 1.00 36.75 95 GLY A C 1
ATOM 680 O O . GLY A 1 95 ? 20.814 3.783 1.830 1.00 36.75 95 GLY A O 1
ATOM 681 N N . PRO A 1 96 ? 19.759 1.938 1.124 1.00 44.97 96 PRO A N 1
ATOM 682 C CA . PRO A 1 96 ? 19.592 2.379 -0.261 1.00 44.97 96 PRO A CA 1
ATOM 683 C C . PRO A 1 96 ? 18.472 3.424 -0.391 1.00 44.97 96 PRO A C 1
ATOM 685 O O . PRO A 1 96 ? 17.304 3.094 -0.235 1.00 44.97 96 PRO A O 1
ATOM 688 N N . ALA A 1 97 ? 18.792 4.670 -0.750 1.00 47.91 97 ALA A N 1
ATOM 689 C CA . ALA A 1 97 ? 17.764 5.695 -0.948 1.00 47.91 97 ALA A CA 1
ATOM 690 C C . ALA A 1 97 ? 16.830 5.283 -2.101 1.00 47.91 97 ALA A C 1
ATOM 692 O O . ALA A 1 97 ? 17.291 5.178 -3.235 1.00 47.91 97 ALA A O 1
ATOM 693 N N . LEU A 1 98 ? 15.561 4.979 -1.832 1.00 55.41 98 LEU A N 1
ATOM 694 C CA . LEU A 1 98 ? 14.447 5.288 -2.728 1.00 55.41 98 LEU A CA 1
ATOM 695 C C . LEU A 1 98 ? 14.010 6.705 -2.354 1.00 55.41 98 LEU A C 1
ATOM 697 O O . LEU A 1 98 ? 13.813 6.991 -1.176 1.00 55.41 98 LEU A O 1
ATOM 701 N N . HIS A 1 99 ? 13.912 7.610 -3.328 1.00 61.81 99 HIS A N 1
ATOM 702 C CA . HIS A 1 99 ? 13.349 8.929 -3.059 1.00 61.81 99 HIS A CA 1
ATOM 703 C C . HIS A 1 99 ? 11.849 8.856 -3.310 1.00 61.81 99 HIS A C 1
ATOM 705 O O . HIS A 1 99 ? 11.419 8.595 -4.433 1.00 61.81 99 HIS A O 1
ATOM 711 N N . PHE A 1 100 ? 11.071 9.016 -2.246 1.00 69.12 100 PHE A N 1
ATOM 712 C CA . PHE A 1 100 ? 9.625 9.123 -2.324 1.00 69.12 100 PHE A CA 1
ATOM 713 C C . PHE A 1 100 ? 9.223 10.522 -1.886 1.00 69.12 100 PHE A C 1
ATOM 715 O O . PHE A 1 100 ? 9.434 10.906 -0.731 1.00 69.12 100 PHE A O 1
ATOM 722 N N . ASP A 1 101 ? 8.635 11.265 -2.816 1.00 77.31 101 ASP A N 1
ATOM 723 C CA . ASP A 1 101 ? 8.016 12.540 -2.501 1.00 77.31 101 ASP A CA 1
ATOM 724 C C . ASP A 1 101 ? 6.727 12.268 -1.730 1.00 77.31 101 ASP A C 1
ATOM 726 O O . ASP A 1 101 ? 5.818 11.590 -2.217 1.00 77.31 101 ASP A O 1
ATOM 730 N N . ALA A 1 102 ? 6.654 12.787 -0.504 1.00 79.00 102 ALA A N 1
ATOM 731 C CA . ALA A 1 102 ? 5.437 12.707 0.287 1.00 79.00 102 ALA A CA 1
ATOM 732 C C . ALA A 1 102 ? 4.276 13.336 -0.509 1.00 79.00 102 ALA A C 1
ATOM 734 O O . ALA A 1 102 ? 4.444 14.437 -1.049 1.00 79.00 102 ALA A O 1
ATOM 735 N N . PRO A 1 103 ? 3.094 12.693 -0.580 1.00 81.12 103 PRO A N 1
ATOM 736 C CA . PRO A 1 103 ? 1.934 13.326 -1.179 1.00 81.12 103 PRO A CA 1
ATOM 737 C C . PRO A 1 103 ? 1.656 14.676 -0.496 1.00 81.12 103 PRO A C 1
ATOM 739 O O . PRO A 1 103 ? 1.913 14.817 0.703 1.00 81.12 103 PRO A O 1
ATOM 742 N N . PRO A 1 104 ? 1.117 15.676 -1.217 1.00 82.25 104 PRO A N 1
ATOM 743 C CA . PRO A 1 104 ? 0.854 16.991 -0.648 1.00 82.25 104 PRO A CA 1
ATOM 744 C C . PRO A 1 104 ? 0.062 16.899 0.657 1.00 82.25 104 PRO A C 1
ATOM 746 O O . PRO A 1 104 ? -0.989 16.261 0.722 1.00 82.25 104 PRO A O 1
ATOM 749 N N . GLY A 1 105 ? 0.588 17.533 1.702 1.00 85.19 105 GLY A N 1
ATOM 750 C CA . GLY A 1 105 ? -0.007 17.526 3.033 1.00 85.19 105 GLY A CA 1
ATOM 751 C C . GLY A 1 105 ? 0.409 16.354 3.919 1.00 85.19 105 GLY A C 1
ATOM 752 O O . GLY A 1 105 ? 0.161 16.438 5.109 1.00 85.19 105 GLY A O 1
ATOM 753 N N . TRP A 1 106 ? 1.074 15.312 3.418 1.00 88.19 106 TRP A N 1
ATOM 754 C CA . TRP A 1 106 ? 1.588 14.227 4.257 1.00 88.19 106 TRP A CA 1
ATOM 755 C C . TRP A 1 106 ? 2.924 14.601 4.900 1.00 88.19 106 TRP A C 1
ATOM 757 O O . TRP A 1 106 ? 3.771 15.248 4.286 1.00 88.19 106 TRP A O 1
ATOM 767 N N . GLN A 1 107 ? 3.128 14.166 6.141 1.00 89.25 107 GLN A N 1
ATOM 768 C CA . GLN A 1 107 ? 4.370 14.367 6.882 1.00 89.25 107 GLN A CA 1
ATOM 769 C C . GLN A 1 107 ? 5.063 13.030 7.110 1.00 89.25 107 GLN A C 1
ATOM 771 O O . GLN A 1 107 ? 4.424 12.058 7.520 1.00 89.25 107 GLN A O 1
ATOM 776 N N . LYS A 1 108 ? 6.372 12.983 6.836 1.00 87.00 108 LYS A N 1
ATOM 777 C CA . LYS A 1 108 ? 7.204 11.827 7.173 1.00 87.00 108 LYS A CA 1
ATOM 778 C C . LYS A 1 108 ? 7.215 11.687 8.695 1.00 87.00 108 LYS A C 1
ATOM 780 O O . LYS A 1 108 ? 7.481 12.656 9.403 1.00 87.00 108 LYS A O 1
ATOM 785 N N . VAL A 1 109 ? 6.871 10.502 9.177 1.00 84.56 109 VAL A N 1
ATOM 786 C CA . VAL A 1 109 ? 6.985 10.159 10.591 1.00 84.56 109 VAL A CA 1
ATOM 787 C C . VAL A 1 109 ? 8.463 9.974 10.912 1.00 84.56 109 VAL A C 1
ATOM 789 O O . VAL A 1 109 ? 9.218 9.502 10.063 1.00 84.56 109 VAL A O 1
ATOM 792 N N . ASP A 1 110 ? 8.858 10.361 12.122 1.00 81.31 110 ASP A N 1
ATOM 793 C CA . ASP A 1 110 ? 10.224 10.192 12.614 1.00 81.31 110 ASP A CA 1
ATOM 794 C C . ASP A 1 110 ? 10.738 8.759 12.378 1.00 81.31 110 ASP A C 1
ATOM 796 O O . ASP A 1 110 ? 9.974 7.785 12.465 1.00 81.31 110 ASP A O 1
ATOM 800 N N . ASP A 1 111 ? 12.022 8.637 12.046 1.00 74.50 111 ASP A N 1
ATOM 801 C CA . ASP A 1 111 ? 12.627 7.382 11.592 1.00 74.50 111 ASP A CA 1
ATOM 802 C C . ASP A 1 111 ? 12.517 6.290 12.675 1.00 74.50 111 ASP A C 1
ATOM 804 O O . ASP A 1 111 ? 12.231 5.136 12.352 1.00 74.50 111 ASP A O 1
ATOM 808 N N . ASP A 1 112 ? 12.523 6.678 13.954 1.00 72.00 112 ASP A N 1
ATOM 809 C CA . ASP A 1 112 ? 12.269 5.810 15.112 1.00 72.00 112 ASP A CA 1
ATOM 810 C C . ASP A 1 112 ? 10.944 5.026 15.034 1.00 72.00 112 ASP A C 1
ATOM 812 O O . ASP A 1 112 ? 10.850 3.878 15.471 1.00 72.00 112 ASP A O 1
ATOM 816 N N . LEU A 1 113 ? 9.873 5.644 14.529 1.00 64.69 113 LEU A N 1
ATOM 817 C CA . LEU A 1 113 ? 8.541 5.028 14.421 1.00 64.69 113 LEU A CA 1
ATOM 818 C C . LEU A 1 113 ? 8.447 4.103 13.206 1.00 64.69 113 LEU A C 1
ATOM 820 O O . LEU A 1 113 ? 7.789 3.056 13.259 1.00 64.69 113 LEU A O 1
ATOM 824 N N . SER A 1 114 ? 9.127 4.485 12.128 1.00 63.25 114 SER A N 1
ATOM 825 C CA . SER A 1 114 ? 9.277 3.664 10.932 1.00 63.25 114 SER A CA 1
ATOM 826 C C . SER A 1 114 ? 10.023 2.382 11.294 1.00 63.25 114 SER A C 1
ATOM 828 O O . SER A 1 114 ? 9.510 1.280 11.093 1.00 63.25 114 SER A O 1
ATOM 830 N N . GLU A 1 115 ? 11.175 2.510 11.947 1.00 60.94 115 GLU A N 1
ATOM 831 C CA . GLU A 1 115 ? 11.995 1.372 12.332 1.00 60.94 115 GLU A CA 1
ATOM 832 C C . GLU A 1 115 ? 11.206 0.411 13.229 1.00 60.94 115 GLU A C 1
ATOM 834 O O . GLU A 1 115 ? 11.066 -0.764 12.879 1.00 60.94 115 GLU A O 1
ATOM 839 N N . ARG A 1 116 ? 10.552 0.922 14.289 1.00 62.75 116 ARG A N 1
ATOM 840 C CA . ARG A 1 116 ? 9.670 0.145 15.188 1.00 62.75 116 ARG A CA 1
ATOM 841 C C . ARG A 1 116 ? 8.615 -0.682 14.447 1.00 62.75 116 ARG A C 1
ATOM 843 O O . ARG A 1 116 ? 8.293 -1.784 14.889 1.00 62.75 116 ARG A O 1
ATOM 850 N N . SER A 1 117 ? 8.102 -0.191 13.320 1.00 60.78 117 SER A N 1
ATOM 851 C CA . SER A 1 117 ? 7.093 -0.891 12.514 1.00 60.78 117 SER A CA 1
ATOM 852 C C . SER A 1 117 ? 7.671 -2.106 11.770 1.00 60.78 117 SER A C 1
ATOM 854 O O . SER A 1 117 ? 7.023 -3.149 11.704 1.00 60.78 117 SER A O 1
ATOM 856 N N . VAL A 1 118 ? 8.914 -2.026 11.273 1.00 51.25 118 VAL A N 1
ATOM 857 C CA . VAL A 1 118 ? 9.635 -3.177 10.678 1.00 51.25 118 VAL A CA 1
ATOM 858 C C . VAL A 1 118 ? 9.988 -4.209 11.728 1.00 51.25 118 VAL A C 1
ATOM 860 O O . VAL A 1 118 ? 9.958 -5.412 11.467 1.00 51.25 118 VAL A O 1
ATOM 863 N N . GLN A 1 119 ? 10.322 -3.748 12.933 1.00 55.88 119 GLN A N 1
ATOM 864 C CA . GLN A 1 119 ? 10.752 -4.631 14.008 1.00 55.88 119 GLN A CA 1
ATOM 865 C C . GLN A 1 119 ? 9.662 -5.616 14.459 1.00 55.88 119 GLN A C 1
ATOM 867 O O . GLN A 1 119 ? 9.998 -6.693 14.951 1.00 55.88 119 GLN A O 1
ATOM 872 N N . GLY A 1 120 ? 8.385 -5.282 14.240 1.00 56.34 120 GLY A N 1
ATOM 873 C CA . GLY A 1 120 ? 7.236 -6.153 14.509 1.00 56.34 120 GLY A CA 1
ATOM 874 C C . GLY A 1 120 ? 6.957 -7.217 13.440 1.00 56.34 120 GLY A C 1
ATOM 875 O O . GLY A 1 120 ? 6.056 -8.035 13.620 1.00 56.34 120 GLY A O 1
ATOM 876 N N . MET A 1 121 ? 7.695 -7.231 12.327 1.00 56.84 121 MET A N 1
ATOM 877 C CA . MET A 1 121 ? 7.511 -8.228 11.270 1.00 56.84 121 MET A CA 1
ATOM 878 C C . MET A 1 121 ? 8.121 -9.584 11.640 1.00 56.84 121 MET A C 1
ATOM 880 O O . MET A 1 121 ? 9.073 -9.679 12.414 1.00 56.84 121 MET A O 1
ATOM 884 N N . CYS A 1 122 ? 7.598 -10.656 11.036 1.00 56.31 122 CYS A N 1
ATOM 885 C CA . CYS A 1 122 ? 8.184 -11.993 11.150 1.00 56.31 122 CYS A CA 1
ATOM 886 C C . CYS A 1 122 ? 9.691 -11.951 10.803 1.00 56.31 122 CYS A C 1
ATOM 888 O O . CYS A 1 122 ? 10.041 -11.358 9.778 1.00 56.31 122 CYS A O 1
ATOM 890 N N . PRO A 1 123 ? 10.586 -12.601 11.580 1.00 71.25 123 PRO A N 1
ATOM 891 C CA . PRO A 1 123 ? 12.037 -12.527 11.373 1.00 71.25 123 PRO A CA 1
ATOM 892 C C . PRO A 1 123 ? 12.491 -12.818 9.935 1.00 71.25 123 PRO A C 1
ATOM 894 O O . PRO A 1 123 ? 13.341 -12.113 9.404 1.00 71.25 123 PRO A O 1
ATOM 897 N N . ARG A 1 124 ? 11.855 -13.787 9.260 1.00 67.62 124 ARG A N 1
ATOM 898 C CA . ARG A 1 124 ? 12.156 -14.127 7.856 1.00 67.62 124 ARG A CA 1
ATOM 899 C C . ARG A 1 124 ? 11.807 -13.020 6.862 1.00 67.62 124 ARG A C 1
ATOM 901 O O . ARG A 1 124 ? 12.474 -12.884 5.844 1.00 67.62 124 ARG A O 1
ATOM 908 N N . LEU A 1 125 ? 10.738 -12.270 7.126 1.00 61.56 125 LEU A N 1
ATOM 909 C CA . LEU A 1 125 ? 10.362 -11.115 6.309 1.00 61.56 125 LEU A CA 1
ATOM 910 C C . LEU A 1 125 ? 11.309 -9.950 6.587 1.00 61.56 125 LEU A C 1
ATOM 912 O O . LEU A 1 125 ? 11.718 -9.277 5.651 1.00 61.56 125 LEU A O 1
ATOM 916 N N . ARG A 1 126 ? 11.723 -9.767 7.843 1.00 72.88 126 ARG A N 1
ATOM 917 C CA . ARG A 1 126 ? 12.645 -8.707 8.262 1.00 72.88 126 ARG A CA 1
ATOM 918 C C . ARG A 1 126 ? 13.994 -8.765 7.549 1.00 72.88 126 ARG A C 1
ATOM 920 O O . ARG A 1 126 ? 14.489 -7.736 7.117 1.00 72.88 126 ARG A O 1
ATOM 927 N N . GLU A 1 127 ? 14.557 -9.960 7.378 1.00 79.62 127 GLU A N 1
ATOM 928 C CA . GLU A 1 127 ? 15.832 -10.151 6.665 1.00 79.62 127 GLU A CA 1
ATOM 929 C C . GLU A 1 127 ? 15.769 -9.750 5.185 1.00 79.62 127 GLU A C 1
ATOM 931 O O . GLU A 1 127 ? 16.803 -9.501 4.573 1.00 79.62 127 GLU A O 1
ATOM 936 N N . LYS A 1 128 ? 14.563 -9.701 4.610 1.00 81.50 128 LYS A N 1
ATOM 937 C CA . LYS A 1 128 ? 14.332 -9.433 3.188 1.00 81.50 128 LYS A CA 1
ATOM 938 C C . LYS A 1 128 ? 13.563 -8.143 2.926 1.00 81.50 128 LYS A C 1
ATOM 940 O O . LYS A 1 128 ? 13.267 -7.870 1.769 1.00 81.50 128 LYS A O 1
ATOM 945 N N . THR A 1 129 ? 13.185 -7.395 3.963 1.00 78.06 129 THR A N 1
ATOM 946 C CA . THR A 1 129 ? 12.290 -6.241 3.825 1.00 78.06 129 THR A CA 1
ATOM 947 C C . THR A 1 129 ? 12.933 -4.989 4.394 1.00 78.06 129 THR A C 1
ATOM 949 O O . THR A 1 129 ? 13.272 -4.936 5.573 1.00 78.06 129 THR A O 1
ATOM 952 N N . THR A 1 130 ? 13.026 -3.955 3.567 1.00 82.31 130 THR A N 1
ATOM 953 C CA . THR A 1 130 ? 13.463 -2.613 3.950 1.00 82.31 130 THR A CA 1
ATOM 954 C C . THR A 1 130 ? 12.251 -1.686 3.954 1.00 82.31 130 THR A C 1
ATOM 956 O O . THR A 1 130 ? 11.606 -1.507 2.924 1.00 82.31 130 THR A O 1
ATOM 959 N N . LEU A 1 131 ? 11.906 -1.085 5.094 1.00 82.88 131 LEU A N 1
ATOM 960 C CA . LEU A 1 131 ? 10.909 -0.008 5.128 1.00 82.88 131 LEU A CA 1
ATOM 961 C C . LEU A 1 131 ? 11.594 1.311 4.810 1.00 82.88 131 LEU A C 1
ATOM 963 O O . LEU A 1 131 ? 12.526 1.714 5.497 1.00 82.88 131 LEU A O 1
ATOM 967 N N . HIS A 1 132 ? 11.104 1.980 3.777 1.00 81.81 132 HIS A N 1
ATOM 968 C CA . HIS A 1 132 ? 11.688 3.228 3.297 1.00 81.81 132 HIS A CA 1
ATOM 969 C C . HIS A 1 132 ? 11.183 4.436 4.067 1.00 81.81 132 HIS A C 1
ATOM 971 O O . HIS A 1 132 ? 11.953 5.332 4.400 1.00 81.81 132 HIS A O 1
ATOM 977 N N . ALA A 1 133 ? 9.878 4.479 4.324 1.00 82.62 133 ALA A N 1
ATOM 978 C CA . ALA A 1 133 ? 9.257 5.590 5.020 1.00 82.62 133 ALA A CA 1
ATOM 979 C C . ALA A 1 133 ? 7.855 5.230 5.512 1.00 82.62 133 ALA A C 1
ATOM 981 O O . ALA A 1 133 ? 7.148 4.420 4.901 1.00 82.62 133 ALA A O 1
ATOM 982 N N . VAL A 1 134 ? 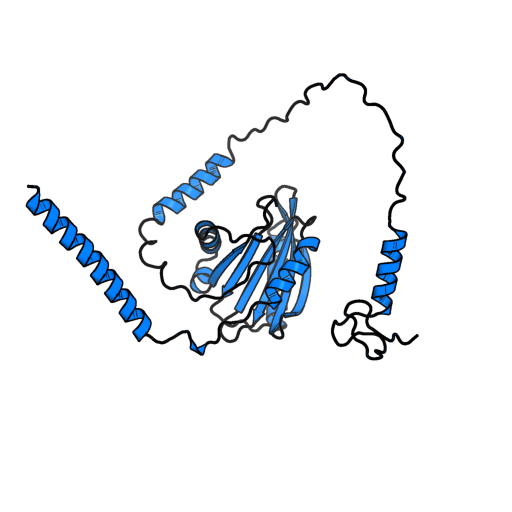7.453 5.908 6.586 1.00 85.81 134 VAL A N 1
ATOM 983 C CA . VAL A 1 134 ? 6.068 6.010 7.037 1.00 85.81 134 VAL A CA 1
ATOM 984 C C . VAL A 1 134 ? 5.658 7.472 6.971 1.00 85.81 134 VAL A C 1
ATOM 986 O O . VAL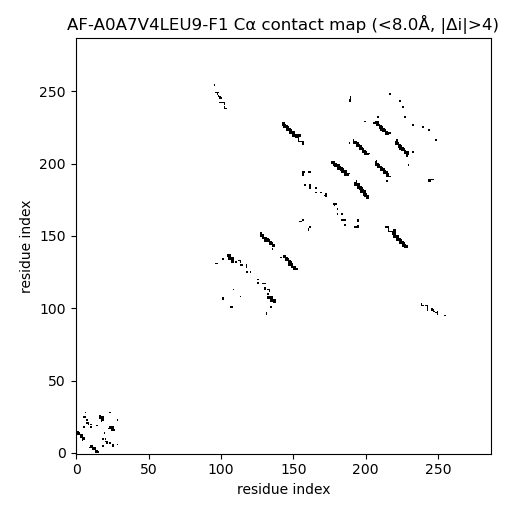 A 1 134 ? 6.393 8.358 7.404 1.00 85.81 134 VAL A O 1
ATOM 989 N N . TYR A 1 135 ? 4.475 7.729 6.438 1.00 86.44 135 TYR A N 1
ATOM 990 C CA . TYR A 1 135 ? 3.873 9.047 6.361 1.00 86.44 135 TYR A CA 1
ATOM 991 C C . TYR A 1 135 ? 2.562 9.060 7.139 1.00 86.44 135 TYR A C 1
ATOM 993 O O . TYR A 1 135 ? 1.840 8.064 7.179 1.00 86.44 135 TYR A O 1
ATOM 1001 N N . THR A 1 136 ? 2.236 10.206 7.726 1.00 88.25 136 THR A N 1
ATOM 1002 C CA . THR A 1 136 ? 0.949 10.462 8.388 1.00 88.25 136 THR A CA 1
ATOM 1003 C C . THR A 1 136 ? 0.336 11.750 7.863 1.00 88.25 136 THR A C 1
ATOM 1005 O O . THR A 1 136 ? 1.047 12.646 7.400 1.00 88.25 136 THR A O 1
ATOM 1008 N N . LEU A 1 137 ? -0.993 11.842 7.916 1.00 84.25 137 LEU A N 1
ATOM 1009 C CA . LEU A 1 137 ? -1.707 13.056 7.541 1.00 84.25 137 LEU A CA 1
ATOM 1010 C C . LEU A 1 137 ? -1.871 13.967 8.779 1.00 84.25 137 LEU A C 1
ATOM 1012 O O . LEU A 1 137 ? -2.474 13.536 9.768 1.00 84.25 137 LEU A O 1
ATOM 1016 N N . PRO A 1 138 ? -1.385 15.220 8.761 1.00 77.31 138 PRO A N 1
ATOM 1017 C CA . PRO A 1 138 ? -1.537 16.172 9.855 1.00 77.31 138 PRO A CA 1
ATOM 1018 C C . PRO A 1 138 ? -3.006 16.403 10.191 1.00 77.31 138 PRO A C 1
ATOM 1020 O O . PRO A 1 138 ? -3.833 16.618 9.307 1.00 77.31 138 PRO A O 1
ATOM 1023 N N . GLY A 1 139 ? -3.336 16.362 11.481 1.00 77.50 139 GLY A N 1
ATOM 1024 C CA . GLY A 1 139 ? -4.708 16.548 11.955 1.00 77.50 139 GLY A CA 1
ATOM 1025 C C . GLY A 1 139 ? -5.618 15.330 11.773 1.00 77.50 139 GLY A C 1
ATOM 1026 O O . GLY A 1 139 ? -6.739 15.353 12.277 1.00 77.50 139 GLY A O 1
ATOM 1027 N N . SER A 1 140 ? -5.153 14.252 11.129 1.00 71.38 140 SER A N 1
ATOM 1028 C CA . SER A 1 140 ? -5.808 12.953 11.290 1.00 71.38 140 SER A CA 1
ATOM 1029 C C . SER A 1 140 ? -5.536 12.420 12.700 1.00 71.38 140 SER A C 1
ATOM 1031 O O . SER A 1 140 ? -4.479 12.676 13.289 1.00 71.38 140 SER A O 1
ATOM 1033 N N . THR A 1 141 ? -6.491 11.681 13.269 1.00 61.69 141 THR A N 1
ATOM 1034 C CA . THR A 1 141 ? -6.187 10.782 14.389 1.00 61.69 141 THR A CA 1
ATOM 1035 C C . THR A 1 141 ? -4.996 9.906 13.976 1.00 61.69 141 THR A C 1
ATOM 1037 O O . THR A 1 141 ? -4.799 9.671 12.783 1.00 61.69 141 THR A O 1
ATOM 1040 N N . ARG A 1 142 ? -4.182 9.406 14.921 1.00 64.38 142 ARG A N 1
ATOM 1041 C CA . ARG A 1 142 ? -2.990 8.549 14.660 1.00 64.38 142 ARG A CA 1
ATOM 1042 C C . ARG A 1 142 ? -3.280 7.241 13.880 1.00 64.38 142 ARG A C 1
ATOM 1044 O O . ARG A 1 142 ? -2.449 6.345 13.830 1.00 64.38 142 ARG A O 1
ATOM 1051 N N . GLU A 1 143 ? -4.466 7.125 13.307 1.00 71.44 143 GLU A N 1
ATOM 1052 C CA . GLU A 1 143 ? -5.071 5.993 12.630 1.00 71.44 143 GLU A CA 1
ATOM 1053 C C . GLU A 1 143 ? -4.909 6.064 11.102 1.00 71.44 143 GLU A C 1
ATOM 1055 O O . GLU A 1 143 ? -5.183 5.071 10.433 1.00 71.44 143 GLU A O 1
ATOM 1060 N N . THR A 1 144 ? -4.475 7.204 10.535 1.00 83.75 144 THR A N 1
ATOM 1061 C CA . THR A 1 144 ? -4.145 7.301 9.100 1.00 83.75 144 THR A CA 1
ATOM 1062 C C . THR A 1 144 ? -2.637 7.284 8.884 1.00 83.75 144 THR A C 1
ATOM 1064 O O . THR A 1 144 ? -1.934 8.232 9.239 1.00 83.75 144 THR A O 1
ATOM 1067 N N . ALA A 1 145 ? -2.142 6.215 8.269 1.00 88.56 145 ALA A N 1
ATOM 1068 C CA . ALA A 1 145 ? -0.728 6.018 7.993 1.00 88.56 145 ALA A CA 1
ATOM 1069 C C . ALA A 1 145 ? -0.513 5.411 6.607 1.00 88.56 145 ALA A C 1
ATOM 1071 O O . ALA A 1 145 ? -1.330 4.642 6.102 1.00 88.56 145 ALA A O 1
ATOM 1072 N N . MET A 1 146 ? 0.618 5.743 6.002 1.00 88.69 146 MET A N 1
ATOM 1073 C CA . MET A 1 146 ? 1.031 5.227 4.706 1.00 88.69 146 MET A CA 1
ATOM 1074 C C . MET A 1 146 ? 2.479 4.762 4.798 1.00 88.69 146 MET A C 1
ATOM 1076 O O . MET A 1 146 ? 3.348 5.545 5.164 1.00 88.69 146 MET A O 1
ATOM 1080 N N . GLY A 1 147 ? 2.739 3.498 4.488 1.00 87.38 147 GLY A N 1
ATOM 1081 C CA . GLY A 1 147 ? 4.062 2.884 4.560 1.00 87.38 147 GLY A CA 1
ATOM 1082 C C . GLY A 1 147 ? 4.518 2.348 3.208 1.00 87.38 147 GLY A C 1
ATOM 1083 O O . GLY A 1 147 ? 3.706 1.872 2.412 1.00 87.38 147 GLY A O 1
ATOM 1084 N N . ILE A 1 148 ? 5.828 2.403 2.964 1.00 85.69 148 ILE A N 1
ATOM 1085 C CA . ILE A 1 148 ? 6.457 1.844 1.760 1.00 85.69 148 ILE A CA 1
ATOM 1086 C C . ILE A 1 148 ? 7.522 0.844 2.165 1.00 85.69 148 ILE A C 1
ATOM 1088 O O . ILE A 1 148 ? 8.531 1.209 2.767 1.00 85.69 148 ILE A O 1
ATOM 1092 N N . LEU A 1 149 ? 7.312 -0.406 1.782 1.00 85.31 149 LEU A N 1
ATOM 1093 C CA . LEU A 1 149 ? 8.222 -1.510 2.022 1.00 85.31 149 LEU A CA 1
ATOM 1094 C C . LEU A 1 149 ? 8.836 -1.962 0.701 1.00 85.31 149 LEU A C 1
ATOM 1096 O O . LEU A 1 149 ? 8.155 -2.051 -0.315 1.00 85.31 149 LEU A O 1
ATOM 1100 N N . GLU A 1 150 ? 10.119 -2.271 0.709 1.00 86.38 150 GLU A N 1
ATOM 1101 C CA . GLU A 1 150 ? 10.811 -2.950 -0.378 1.00 86.38 150 GLU A CA 1
ATOM 1102 C C . GLU A 1 150 ? 11.174 -4.349 0.082 1.00 86.38 150 GLU A C 1
ATOM 1104 O O . GLU A 1 150 ? 11.795 -4.516 1.125 1.00 86.38 150 GLU A O 1
ATOM 1109 N N . ILE A 1 151 ? 10.782 -5.346 -0.699 1.00 85.50 151 ILE A N 1
ATOM 1110 C CA . ILE A 1 151 ? 11.192 -6.729 -0.523 1.00 85.50 151 ILE A CA 1
ATOM 1111 C C . ILE A 1 151 ? 12.332 -6.977 -1.510 1.00 85.50 151 ILE A C 1
ATOM 1113 O O . ILE A 1 151 ? 12.126 -6.853 -2.719 1.00 85.50 151 ILE A O 1
ATOM 1117 N N . ASP A 1 152 ? 13.508 -7.369 -1.018 1.00 85.38 152 ASP A N 1
ATOM 1118 C CA . ASP A 1 152 ? 14.732 -7.654 -1.797 1.00 85.38 152 ASP A CA 1
ATOM 1119 C C . ASP A 1 152 ? 14.624 -8.908 -2.693 1.00 85.38 152 ASP A C 1
ATOM 1121 O O . ASP A 1 152 ? 15.610 -9.456 -3.186 1.00 85.38 152 ASP A O 1
ATOM 1125 N N . GLU A 1 153 ? 13.404 -9.382 -2.920 1.00 86.06 153 GLU A N 1
ATOM 1126 C CA . GLU A 1 153 ? 13.075 -10.507 -3.771 1.00 86.06 153 GLU A CA 1
ATOM 1127 C C . GLU A 1 153 ? 12.018 -10.065 -4.777 1.00 86.06 153 GLU A C 1
ATOM 1129 O O . GLU A 1 153 ? 10.980 -9.506 -4.420 1.00 86.06 153 GLU A O 1
ATOM 1134 N N . ARG A 1 154 ? 12.287 -10.315 -6.059 1.00 85.94 154 ARG A N 1
ATOM 1135 C CA . ARG A 1 154 ? 11.333 -10.031 -7.125 1.00 85.94 154 ARG A CA 1
ATOM 1136 C C . ARG A 1 154 ? 10.247 -11.100 -7.133 1.00 85.94 154 ARG A C 1
ATOM 1138 O O . ARG A 1 154 ? 10.430 -12.180 -7.692 1.00 85.94 154 ARG A O 1
ATOM 1145 N N . LEU A 1 155 ? 9.099 -10.766 -6.566 1.00 84.81 155 LEU A N 1
ATOM 1146 C CA . LEU A 1 155 ? 7.896 -11.576 -6.663 1.00 84.81 155 LEU A CA 1
ATOM 1147 C C . LEU A 1 155 ? 7.275 -11.429 -8.065 1.00 84.81 155 LEU A C 1
ATOM 1149 O O . LEU A 1 155 ? 7.195 -10.310 -8.592 1.00 84.81 155 LEU A O 1
ATOM 1153 N N . PRO A 1 156 ? 6.827 -12.529 -8.695 1.00 85.62 156 PRO A N 1
ATOM 1154 C CA . PRO A 1 156 ? 6.093 -12.454 -9.948 1.00 85.62 156 PRO A CA 1
ATOM 1155 C C . PRO A 1 156 ? 4.722 -11.824 -9.684 1.00 85.62 156 PRO A C 1
ATOM 1157 O O . PRO A 1 156 ? 3.892 -12.384 -8.978 1.00 85.62 156 PRO A O 1
ATOM 1160 N N . VAL A 1 157 ? 4.479 -10.628 -10.224 1.00 89.94 157 VAL A N 1
ATOM 1161 C CA . VAL A 1 157 ? 3.193 -9.929 -10.064 1.00 89.94 157 VAL A CA 1
ATOM 1162 C C . VAL A 1 157 ? 2.203 -10.442 -11.109 1.00 89.94 157 VAL A C 1
ATOM 1164 O O . VAL A 1 157 ? 1.943 -9.813 -12.139 1.00 89.94 157 VAL A O 1
ATOM 1167 N N . ASP A 1 158 ? 1.703 -11.647 -10.858 1.00 90.38 158 ASP A N 1
ATOM 1168 C CA . ASP A 1 158 ? 0.846 -12.417 -11.752 1.00 90.38 158 ASP A CA 1
ATOM 1169 C C . ASP A 1 158 ? -0.443 -12.908 -11.062 1.00 90.38 158 ASP A C 1
ATOM 1171 O O . ASP A 1 158 ? -0.821 -12.445 -9.983 1.00 90.38 158 ASP A O 1
ATOM 1175 N N . GLU A 1 159 ? -1.165 -13.813 -11.728 1.00 89.00 159 GLU A N 1
ATOM 1176 C CA . GLU A 1 159 ? -2.410 -14.384 -11.205 1.00 89.00 159 GLU A CA 1
ATOM 1177 C C . GLU A 1 159 ? -2.173 -15.289 -9.993 1.00 89.00 159 GLU A C 1
ATOM 1179 O O . GLU A 1 159 ? -3.018 -15.356 -9.101 1.00 89.00 159 GLU A O 1
ATOM 1184 N N . ALA A 1 160 ? -1.018 -15.957 -9.931 1.00 85.44 160 ALA A N 1
ATOM 1185 C CA . ALA A 1 160 ? -0.666 -16.811 -8.807 1.00 85.44 160 ALA A CA 1
ATOM 1186 C C . ALA A 1 160 ? -0.418 -15.970 -7.551 1.00 85.44 160 ALA A C 1
ATOM 1188 O O . ALA A 1 160 ? -0.931 -16.317 -6.487 1.00 85.44 160 ALA A O 1
ATOM 1189 N N . LEU A 1 161 ? 0.275 -14.830 -7.672 1.00 83.06 161 LEU A N 1
ATOM 1190 C CA . LEU A 1 161 ? 0.440 -13.900 -6.554 1.00 83.06 161 LEU A CA 1
ATOM 1191 C C . LEU A 1 161 ? -0.905 -13.336 -6.081 1.00 83.06 161 LEU A C 1
ATOM 1193 O O . LEU A 1 161 ? -1.165 -13.314 -4.879 1.00 83.06 161 LEU A O 1
ATOM 1197 N N . LEU A 1 162 ? -1.783 -12.924 -7.004 1.00 85.50 162 LEU A N 1
ATOM 1198 C CA . LEU A 1 162 ? -3.126 -12.449 -6.651 1.00 85.50 162 LEU A CA 1
ATOM 1199 C C . LEU A 1 162 ? -3.924 -13.532 -5.904 1.00 85.50 162 LEU A C 1
ATOM 1201 O O . LEU A 1 162 ? -4.513 -13.251 -4.858 1.00 85.50 162 LEU A O 1
ATOM 1205 N N . ALA A 1 163 ? -3.925 -14.768 -6.407 1.00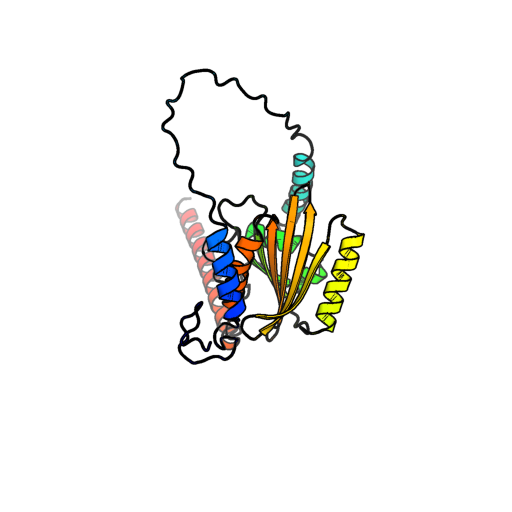 83.06 163 ALA A N 1
ATOM 1206 C CA . ALA A 1 163 ? -4.597 -15.895 -5.765 1.00 83.06 163 ALA A CA 1
ATOM 1207 C C . ALA A 1 163 ? -4.007 -16.203 -4.379 1.00 83.06 163 ALA A C 1
ATOM 1209 O O . ALA A 1 163 ? -4.753 -16.423 -3.423 1.00 83.06 163 ALA A O 1
ATOM 1210 N N . GLN A 1 164 ? -2.678 -16.155 -4.241 1.00 82.06 164 GLN A N 1
ATOM 1211 C CA . GLN A 1 164 ? -1.991 -16.337 -2.964 1.00 82.06 164 GLN A CA 1
ATOM 1212 C C . GLN A 1 164 ? -2.365 -15.245 -1.956 1.00 82.06 164 GLN A C 1
ATOM 1214 O O . GLN A 1 164 ? -2.611 -15.560 -0.790 1.00 82.06 164 GLN A O 1
ATOM 1219 N N . MET A 1 165 ? -2.436 -13.981 -2.388 1.00 79.50 165 MET A N 1
ATOM 1220 C CA . MET A 1 165 ? -2.863 -12.873 -1.533 1.00 79.50 165 MET A CA 1
ATOM 1221 C C . MET A 1 165 ? -4.316 -13.048 -1.089 1.00 79.50 165 MET A C 1
ATOM 1223 O O . MET A 1 165 ? -4.580 -12.974 0.108 1.00 79.50 165 MET A O 1
ATOM 1227 N N . ARG A 1 166 ? -5.237 -13.363 -2.011 1.00 80.31 166 ARG A N 1
ATOM 1228 C CA . ARG A 1 166 ? -6.648 -13.647 -1.684 1.00 80.31 166 ARG A CA 1
ATOM 1229 C C . ARG A 1 166 ? -6.772 -14.760 -0.642 1.00 80.31 166 ARG A C 1
ATOM 1231 O O . ARG A 1 166 ? -7.326 -14.518 0.422 1.00 80.31 166 ARG A O 1
ATOM 1238 N N . GLY A 1 167 ? -6.133 -15.909 -0.871 1.00 76.56 167 GLY A N 1
ATOM 1239 C CA . GLY A 1 167 ? -6.150 -17.015 0.093 1.00 76.56 167 GLY A CA 1
ATOM 1240 C C . GLY A 1 167 ? -5.461 -16.688 1.426 1.00 76.56 167 GLY A C 1
ATOM 1241 O O . GLY A 1 167 ? -5.780 -17.275 2.458 1.00 76.56 167 GLY A O 1
ATOM 1242 N N . GLY A 1 168 ? -4.510 -15.749 1.438 1.00 79.50 168 GLY A N 1
ATOM 1243 C CA . GLY A 1 168 ? -3.947 -15.184 2.664 1.00 79.50 168 GLY A CA 1
ATOM 1244 C C . GLY A 1 168 ? -4.973 -14.382 3.465 1.00 79.50 168 GLY A C 1
ATOM 1245 O O . GLY A 1 168 ? -5.059 -14.563 4.678 1.00 79.50 168 GLY A O 1
ATOM 1246 N N . PHE A 1 169 ? -5.767 -13.549 2.790 1.00 80.88 169 PHE A N 1
ATOM 1247 C CA . PHE A 1 169 ? -6.824 -12.759 3.420 1.00 80.88 169 PHE A CA 1
ATOM 1248 C C . PHE A 1 169 ? -8.019 -13.594 3.857 1.00 80.88 169 PHE A C 1
ATOM 1250 O O . PHE A 1 169 ? -8.550 -13.322 4.927 1.00 80.88 169 PHE A O 1
ATOM 1257 N N . ASP A 1 170 ? -8.388 -14.631 3.108 1.00 78.56 170 ASP A N 1
ATOM 1258 C CA . ASP A 1 170 ? -9.448 -15.556 3.522 1.00 78.56 170 ASP A CA 1
ATOM 1259 C C . ASP A 1 170 ? -9.085 -16.216 4.862 1.00 78.56 170 ASP A C 1
ATOM 1261 O O . ASP A 1 170 ? -9.854 -16.163 5.817 1.00 78.56 170 ASP A O 1
ATOM 1265 N N . ARG A 1 171 ? -7.840 -16.696 5.002 1.00 80.19 171 ARG A N 1
ATOM 1266 C CA . ARG A 1 171 ? -7.333 -17.214 6.286 1.00 80.19 171 ARG A CA 1
ATOM 1267 C C . ARG A 1 171 ? -7.265 -16.152 7.381 1.00 80.19 171 ARG A C 1
ATOM 1269 O O . ARG A 1 171 ? -7.442 -16.469 8.552 1.00 80.19 171 ARG A O 1
ATOM 1276 N N . ALA A 1 172 ? -6.956 -14.904 7.035 1.00 73.81 172 ALA A N 1
ATOM 1277 C CA . ALA A 1 172 ? -6.952 -13.816 8.009 1.00 73.81 172 ALA A CA 1
ATOM 1278 C C . ALA A 1 172 ? -8.373 -13.493 8.493 1.00 73.81 172 ALA A C 1
ATOM 1280 O O . ALA A 1 172 ? -8.545 -13.205 9.673 1.00 73.81 172 ALA A O 1
ATOM 1281 N N . ALA A 1 173 ? -9.377 -13.588 7.617 1.00 80.19 173 ALA A N 1
ATOM 1282 C CA . ALA A 1 173 ? -10.783 -13.410 7.965 1.00 80.19 173 ALA A CA 1
ATOM 1283 C C . ALA A 1 173 ? -11.286 -14.482 8.939 1.00 80.19 173 ALA A C 1
ATOM 1285 O O . ALA A 1 173 ? -12.076 -14.167 9.827 1.00 80.19 173 ALA A O 1
ATOM 1286 N N . ASP A 1 174 ? -10.759 -15.705 8.847 1.00 83.75 174 ASP A N 1
ATOM 1287 C CA . ASP A 1 174 ? -11.048 -16.766 9.819 1.00 83.75 174 ASP A CA 1
ATOM 1288 C C . ASP A 1 174 ? -10.460 -16.474 11.214 1.00 83.75 174 ASP A C 1
ATOM 1290 O O . ASP A 1 174 ? -11.000 -16.916 12.228 1.00 83.75 174 ASP A O 1
ATOM 1294 N N . LEU A 1 175 ? -9.346 -15.736 11.282 1.00 80.50 175 LEU A N 1
ATOM 1295 C CA . LEU A 1 175 ? -8.617 -15.455 12.527 1.00 80.50 175 LEU A CA 1
ATOM 1296 C C . LEU A 1 175 ? -9.002 -14.123 13.180 1.00 80.50 175 LEU A C 1
ATOM 1298 O O . LEU A 1 175 ? -8.866 -13.967 14.394 1.00 80.50 175 LEU A O 1
ATOM 1302 N N . LEU A 1 176 ? -9.431 -13.149 12.381 1.00 81.12 176 LEU A N 1
ATOM 1303 C CA . LEU A 1 176 ? -9.689 -11.780 12.806 1.00 81.12 176 LEU A CA 1
ATOM 1304 C C . LEU A 1 176 ? -11.143 -11.418 12.476 1.00 81.12 176 LEU A C 1
ATOM 1306 O O . LEU A 1 176 ? -11.454 -11.114 11.318 1.00 81.12 176 LEU A O 1
ATOM 1310 N N . PRO A 1 177 ? -12.050 -11.432 13.471 1.00 82.19 177 PRO A N 1
ATOM 1311 C CA . PRO A 1 177 ? -13.449 -11.114 13.233 1.00 82.19 177 PRO A CA 1
ATOM 1312 C C . PRO A 1 177 ? -13.588 -9.696 12.670 1.00 82.19 177 PRO A C 1
ATOM 1314 O O . PRO A 1 177 ? -12.978 -8.749 13.162 1.00 82.19 177 PRO A O 1
ATOM 1317 N N . GLY A 1 178 ? -14.398 -9.563 11.620 1.00 87.94 178 GLY A N 1
ATOM 1318 C CA . GLY A 1 178 ? -14.649 -8.287 10.950 1.00 87.94 178 GLY A CA 1
ATOM 1319 C C . GLY A 1 178 ? -13.709 -7.970 9.785 1.00 87.94 178 GLY A C 1
ATOM 1320 O O . GLY A 1 178 ? -13.950 -6.973 9.109 1.00 87.94 178 GLY A O 1
ATOM 1321 N N . VAL A 1 179 ? -12.693 -8.797 9.500 1.00 91.94 179 VAL A N 1
ATOM 1322 C CA . VAL A 1 179 ? -11.899 -8.654 8.269 1.00 91.94 179 VAL A CA 1
ATOM 1323 C C . VAL A 1 179 ? -12.737 -9.064 7.058 1.00 91.94 179 VAL A C 1
ATOM 1325 O O . VAL A 1 179 ? -13.284 -10.162 6.990 1.00 91.94 179 VAL A O 1
ATOM 1328 N N . LYS A 1 180 ? -12.817 -8.172 6.074 1.00 94.12 180 LYS A N 1
ATOM 1329 C CA . LYS A 1 180 ? -13.538 -8.356 4.821 1.00 94.12 180 LYS A CA 1
ATOM 1330 C C . LYS A 1 180 ? -12.662 -7.932 3.653 1.00 94.12 180 LYS A C 1
ATOM 1332 O O . LYS A 1 180 ? -12.225 -6.784 3.572 1.00 94.12 180 LYS A O 1
ATOM 1337 N N . LEU A 1 181 ? -12.464 -8.841 2.703 1.00 93.50 181 LEU A N 1
ATOM 1338 C CA . LEU A 1 181 ? -11.870 -8.502 1.416 1.00 93.50 181 LEU A CA 1
ATOM 1339 C C . LEU A 1 181 ? -12.870 -7.668 0.604 1.00 93.50 181 LEU A C 1
ATOM 1341 O O . LEU A 1 181 ? -13.944 -8.149 0.243 1.00 93.50 181 LEU A O 1
ATOM 1345 N N . VAL A 1 182 ? -12.534 -6.407 0.340 1.00 95.62 182 VAL A N 1
ATOM 1346 C CA . VAL A 1 182 ? -13.383 -5.491 -0.439 1.00 95.62 182 VAL A CA 1
ATOM 1347 C C . VAL A 1 182 ? -13.088 -5.637 -1.923 1.00 95.62 182 VAL A C 1
ATOM 1349 O O . VAL A 1 182 ? -14.003 -5.701 -2.742 1.00 95.62 182 VAL A O 1
ATOM 1352 N N . ARG A 1 183 ? -11.800 -5.668 -2.271 1.00 95.25 183 ARG A N 1
ATOM 1353 C CA . ARG A 1 183 ? -11.333 -5.671 -3.656 1.00 95.25 183 ARG A CA 1
ATOM 1354 C C . ARG A 1 183 ? -9.974 -6.345 -3.752 1.00 95.25 183 ARG A C 1
ATOM 1356 O O . ARG A 1 183 ? -9.147 -6.182 -2.865 1.00 95.25 183 ARG A O 1
ATOM 1363 N N . ALA A 1 184 ? -9.731 -7.072 -4.834 1.00 93.38 184 ALA A N 1
ATOM 1364 C CA . ALA A 1 184 ? -8.423 -7.637 -5.134 1.00 93.38 184 ALA A CA 1
ATOM 1365 C C . ALA A 1 184 ? -8.279 -7.752 -6.648 1.00 93.38 184 ALA A C 1
ATOM 1367 O O . ALA A 1 184 ? -8.859 -8.662 -7.236 1.00 93.38 184 ALA A O 1
ATOM 1368 N N . ASP A 1 185 ? -7.526 -6.847 -7.262 1.00 95.19 185 ASP A N 1
ATOM 1369 C CA . ASP A 1 185 ? -7.406 -6.742 -8.714 1.00 95.19 185 ASP A CA 1
ATOM 1370 C C . ASP A 1 185 ? -5.949 -6.689 -9.160 1.00 95.19 185 ASP A C 1
ATOM 1372 O O . ASP A 1 185 ? -5.050 -6.265 -8.431 1.00 95.19 185 ASP A O 1
ATOM 1376 N N . ARG A 1 186 ? -5.735 -7.079 -10.415 1.00 95.62 186 ARG A N 1
ATOM 1377 C CA . ARG A 1 186 ? -4.493 -6.814 -11.135 1.00 95.62 186 ARG A CA 1
ATOM 1378 C C . ARG A 1 186 ? -4.640 -5.561 -11.972 1.00 95.62 186 ARG A C 1
ATOM 1380 O O . ARG A 1 186 ? -5.699 -5.280 -12.528 1.00 95.62 186 ARG A O 1
ATOM 1387 N N . GLY A 1 187 ? -3.545 -4.835 -12.097 1.00 93.75 187 GLY A N 1
ATOM 1388 C CA . GLY A 1 187 ? -3.507 -3.634 -12.904 1.00 93.75 187 GLY A CA 1
ATOM 1389 C C . GLY A 1 187 ? -2.089 -3.180 -13.171 1.00 93.75 187 GLY A C 1
ATOM 1390 O O . GLY A 1 187 ? -1.129 -3.948 -13.078 1.00 93.75 187 GLY A O 1
ATOM 1391 N N . PHE A 1 188 ? -1.978 -1.902 -13.509 1.00 92.50 188 PHE A N 1
ATOM 1392 C CA . PHE A 1 188 ? -0.704 -1.245 -13.719 1.00 92.50 188 PHE A CA 1
ATOM 1393 C C . PHE A 1 188 ? -0.669 0.072 -12.948 1.00 92.50 188 PHE A C 1
ATOM 1395 O O . PHE A 1 188 ? -1.618 0.852 -13.007 1.00 92.50 188 PHE A O 1
ATOM 1402 N N . HIS A 1 189 ? 0.449 0.352 -12.279 1.00 89.88 189 HIS A N 1
ATOM 1403 C CA . HIS A 1 189 ? 0.724 1.657 -11.673 1.00 89.88 189 HIS A CA 1
ATOM 1404 C C . HIS A 1 189 ? 2.027 2.217 -12.242 1.00 89.88 189 HIS A C 1
ATOM 1406 O O . HIS A 1 189 ? 3.098 1.620 -12.098 1.00 89.88 189 HIS A O 1
ATOM 1412 N N . GLY A 1 190 ? 1.934 3.353 -12.940 1.00 86.81 190 GLY A N 1
ATOM 1413 C CA . GLY A 1 190 ? 3.081 3.946 -13.637 1.00 86.81 190 GLY A CA 1
ATOM 1414 C C . GLY A 1 190 ? 3.699 2.999 -14.675 1.00 86.81 190 GLY A C 1
ATOM 1415 O O . GLY A 1 190 ? 4.917 2.898 -14.760 1.00 86.81 190 GLY A O 1
ATOM 1416 N N . GLY A 1 191 ? 2.869 2.231 -15.393 1.00 89.38 191 GLY A N 1
ATOM 1417 C CA . GLY A 1 191 ? 3.314 1.261 -16.404 1.00 89.38 191 GLY A CA 1
ATOM 1418 C C . GLY A 1 191 ? 3.893 -0.049 -15.853 1.00 89.38 191 GLY A C 1
ATOM 1419 O O . GLY A 1 191 ? 4.287 -0.911 -16.635 1.00 89.38 191 GLY A O 1
ATOM 1420 N N . ARG A 1 192 ? 3.928 -0.238 -14.528 1.00 89.50 192 ARG A N 1
ATOM 1421 C CA . ARG A 1 192 ? 4.427 -1.470 -13.897 1.00 89.50 192 ARG A CA 1
ATOM 1422 C C . ARG A 1 192 ? 3.282 -2.393 -13.502 1.00 89.50 192 ARG A C 1
ATOM 1424 O O . ARG A 1 192 ? 2.307 -1.884 -12.947 1.00 89.50 192 ARG A O 1
ATOM 1431 N N . PRO A 1 193 ? 3.404 -3.715 -13.724 1.00 93.56 193 PRO A N 1
ATOM 1432 C CA . PRO A 1 193 ? 2.450 -4.686 -13.211 1.00 93.56 193 PRO A CA 1
ATOM 1433 C C . PRO A 1 193 ? 2.275 -4.532 -11.703 1.00 93.56 193 PRO A C 1
ATOM 1435 O O . PRO A 1 193 ? 3.257 -4.416 -10.960 1.00 93.56 193 PRO A O 1
ATOM 1438 N N . ALA A 1 194 ? 1.020 -4.536 -11.275 1.00 95.06 194 ALA A N 1
ATOM 1439 C CA . ALA A 1 194 ? 0.647 -4.370 -9.888 1.00 95.06 194 ALA A CA 1
ATOM 1440 C C . ALA A 1 194 ? -0.493 -5.306 -9.488 1.00 95.06 194 ALA A C 1
ATOM 1442 O O . ALA A 1 194 ? -1.373 -5.616 -10.296 1.00 95.06 194 ALA A O 1
ATOM 1443 N N . VAL A 1 195 ? -0.493 -5.698 -8.219 1.00 92.38 195 VAL A N 1
ATOM 1444 C CA . VAL A 1 195 ? -1.644 -6.297 -7.542 1.00 92.38 195 VAL A CA 1
ATOM 1445 C C . VAL A 1 195 ? -2.110 -5.316 -6.476 1.00 92.38 195 VAL A C 1
ATOM 1447 O O . VAL A 1 195 ? -1.328 -4.916 -5.616 1.00 92.38 195 VAL A O 1
ATOM 1450 N N . GLU A 1 196 ? -3.374 -4.917 -6.545 1.00 94.94 196 GLU A N 1
ATOM 1451 C CA . GLU A 1 196 ? -4.022 -4.046 -5.570 1.00 94.94 196 GLU A CA 1
ATOM 1452 C C . GLU A 1 196 ? -5.010 -4.878 -4.755 1.00 94.94 196 GLU A C 1
ATOM 1454 O O . GLU A 1 196 ? -5.901 -5.517 -5.315 1.00 94.94 196 GLU A O 1
ATOM 1459 N N . VAL A 1 197 ? -4.873 -4.854 -3.433 1.00 91.44 197 VAL A N 1
ATOM 1460 C CA . VAL A 1 197 ? -5.806 -5.490 -2.507 1.00 91.44 197 VAL A CA 1
ATOM 1461 C C . VAL A 1 197 ? -6.318 -4.467 -1.508 1.00 91.44 197 VAL A C 1
ATOM 1463 O O . VAL A 1 197 ? -5.545 -3.755 -0.878 1.00 91.44 197 VAL A O 1
ATOM 1466 N N . GLN A 1 198 ? -7.635 -4.402 -1.357 1.00 95.25 198 GLN A N 1
ATOM 1467 C CA . GLN A 1 198 ? -8.319 -3.566 -0.388 1.00 95.25 198 GLN A CA 1
ATOM 1468 C C . GLN A 1 198 ? -9.072 -4.454 0.596 1.00 95.25 198 GLN A C 1
ATOM 1470 O O . GLN A 1 198 ? -9.909 -5.272 0.200 1.00 95.25 198 GLN A O 1
ATOM 1475 N N . ILE A 1 199 ? -8.811 -4.244 1.878 1.00 92.06 199 ILE A N 1
ATOM 1476 C CA . ILE A 1 199 ? -9.504 -4.906 2.979 1.00 92.06 199 ILE A CA 1
ATOM 1477 C C . ILE A 1 199 ? -10.157 -3.870 3.888 1.00 92.06 199 ILE A C 1
ATOM 1479 O O . ILE A 1 199 ? -9.686 -2.741 4.025 1.00 92.06 199 ILE A O 1
ATOM 1483 N N . GLU A 1 200 ? -11.241 -4.274 4.523 1.00 94.94 200 GLU A N 1
ATOM 1484 C CA . GLU A 1 200 ? -11.854 -3.584 5.649 1.00 94.94 200 GLU A CA 1
ATOM 1485 C C . GLU A 1 200 ? -11.739 -4.476 6.874 1.00 94.94 200 GLU A C 1
ATOM 1487 O O . GLU A 1 200 ? -11.834 -5.693 6.761 1.00 94.94 200 GLU A O 1
ATOM 1492 N N . LEU A 1 201 ? -11.513 -3.886 8.038 1.00 92.50 201 LEU A N 1
ATOM 1493 C CA . LEU A 1 201 ? -11.485 -4.595 9.309 1.00 92.50 201 LEU A CA 1
ATOM 1494 C C . LEU A 1 201 ? -12.055 -3.713 10.412 1.00 92.50 201 LEU A C 1
ATOM 1496 O O . LEU A 1 201 ? -12.000 -2.487 10.326 1.00 92.50 201 LEU A O 1
ATOM 1500 N N . GLU A 1 202 ? -12.605 -4.327 11.450 1.00 92.00 202 GLU A N 1
ATOM 1501 C CA . GLU A 1 202 ? -13.109 -3.612 12.618 1.00 92.00 202 GLU A CA 1
ATOM 1502 C C . GLU A 1 202 ? -12.153 -3.820 13.792 1.00 92.00 202 GLU A C 1
ATOM 1504 O O . GLU A 1 202 ? -11.910 -4.945 14.221 1.00 92.00 202 GLU A O 1
ATOM 1509 N N . ALA A 1 203 ? -11.587 -2.730 14.308 1.00 85.62 203 ALA A N 1
ATOM 1510 C CA . ALA A 1 203 ? -10.693 -2.752 15.456 1.00 85.62 203 ALA A CA 1
ATOM 1511 C C . ALA A 1 203 ? -11.189 -1.743 16.493 1.00 85.62 203 ALA A C 1
ATOM 1513 O O . ALA A 1 203 ? -11.310 -0.556 16.202 1.00 85.62 203 ALA A O 1
ATOM 1514 N N . GLN A 1 204 ? -11.486 -2.220 17.707 1.00 88.38 204 GLN A N 1
ATOM 1515 C CA . GLN A 1 204 ? -11.945 -1.382 18.829 1.00 88.38 204 GLN A CA 1
ATOM 1516 C C . GLN A 1 204 ? -13.192 -0.529 18.503 1.00 88.38 204 GLN A C 1
ATOM 1518 O O . GLN A 1 204 ? -13.331 0.588 18.989 1.00 88.38 204 GLN A O 1
ATOM 1523 N N . GLY A 1 205 ? -14.101 -1.053 17.672 1.00 91.00 205 GLY A N 1
ATOM 1524 C CA . GLY A 1 205 ? -15.315 -0.347 17.239 1.00 91.00 205 GLY A CA 1
ATOM 1525 C C . GLY A 1 205 ? -15.097 0.674 16.115 1.00 91.00 205 GLY A C 1
ATOM 1526 O O . GLY A 1 205 ? -16.056 1.304 15.671 1.00 91.00 205 GLY A O 1
ATOM 1527 N N . THR A 1 206 ? -13.868 0.818 15.615 1.00 90.12 206 THR A N 1
ATOM 1528 C CA . THR A 1 206 ? -13.549 1.645 14.448 1.00 90.12 206 THR A CA 1
ATOM 1529 C C . THR A 1 206 ? -13.354 0.754 13.227 1.00 90.12 206 THR A C 1
ATOM 1531 O O . THR A 1 206 ? -12.573 -0.199 13.252 1.00 90.12 206 THR A O 1
ATOM 1534 N N . ARG A 1 207 ? -14.041 1.073 12.123 1.00 93.94 207 ARG A N 1
ATOM 1535 C CA . ARG A 1 207 ? -13.772 0.438 10.826 1.00 93.94 207 ARG A CA 1
ATOM 1536 C C . ARG A 1 207 ? -12.554 1.074 10.176 1.00 93.94 207 ARG A C 1
ATOM 1538 O O . ARG A 1 207 ? -12.521 2.284 9.943 1.00 93.94 207 ARG A O 1
ATOM 1545 N N . ILE A 1 208 ? -11.570 0.241 9.887 1.00 92.00 208 ILE A N 1
ATOM 1546 C CA . ILE A 1 208 ? -10.310 0.597 9.255 1.00 92.00 208 ILE A CA 1
ATOM 1547 C C . ILE A 1 208 ? -10.301 -0.034 7.869 1.00 92.00 208 ILE A C 1
ATOM 1549 O O . ILE A 1 208 ? -10.585 -1.218 7.703 1.00 92.00 208 ILE A O 1
ATOM 1553 N N . SER A 1 209 ? -9.956 0.759 6.867 1.00 94.38 209 SER A N 1
ATOM 1554 C CA . SER A 1 209 ? -9.722 0.298 5.508 1.00 94.38 209 SER A 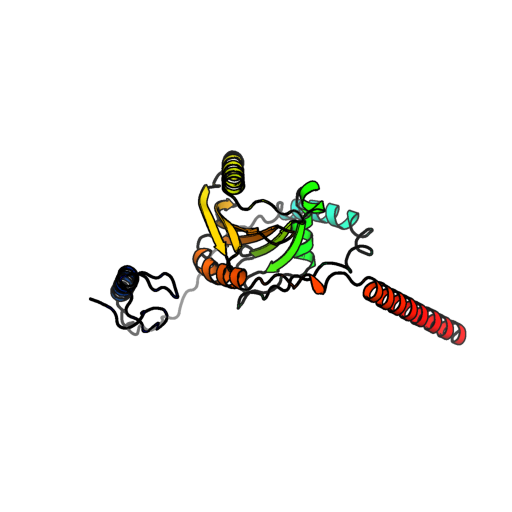CA 1
ATOM 1555 C C . SER A 1 209 ? -8.220 0.288 5.244 1.00 94.38 209 SER A C 1
ATOM 1557 O O . SER A 1 209 ? -7.511 1.248 5.556 1.00 94.38 209 SER A O 1
ATOM 1559 N N . VAL A 1 210 ? -7.733 -0.804 4.664 1.00 92.12 210 VAL A N 1
ATOM 1560 C CA . VAL A 1 210 ? -6.330 -0.968 4.288 1.00 92.12 210 VAL A CA 1
ATOM 1561 C C . VAL A 1 210 ? -6.246 -1.222 2.792 1.00 92.12 210 VAL A C 1
ATOM 1563 O O . VAL A 1 210 ? -6.905 -2.118 2.268 1.00 92.12 210 VAL A O 1
ATOM 1566 N N . LEU A 1 211 ? -5.427 -0.430 2.108 1.00 94.31 211 LEU A N 1
ATOM 1567 C CA . LEU A 1 211 ? -5.001 -0.669 0.738 1.00 94.31 211 LEU A CA 1
ATOM 1568 C C . LEU A 1 211 ? -3.588 -1.227 0.760 1.00 94.31 211 LEU A C 1
ATOM 1570 O O . LEU A 1 211 ? -2.691 -0.589 1.304 1.00 94.31 211 LEU A O 1
ATOM 1574 N N . GLN A 1 212 ? -3.370 -2.351 0.102 1.00 92.38 212 GLN A N 1
ATOM 1575 C CA . GLN A 1 212 ? -2.052 -2.889 -0.166 1.00 92.38 212 GLN A CA 1
ATOM 1576 C C . GLN A 1 212 ? -1.830 -2.946 -1.676 1.00 92.38 212 GLN A C 1
ATOM 1578 O O . GLN A 1 212 ? -2.608 -3.562 -2.398 1.00 92.38 212 GLN A O 1
ATOM 1583 N N . VAL A 1 213 ? -0.759 -2.320 -2.158 1.00 92.88 213 VAL A N 1
ATOM 1584 C CA . VAL A 1 213 ? -0.361 -2.357 -3.569 1.00 92.88 213 VAL A CA 1
ATOM 1585 C C . VAL A 1 213 ? 1.007 -3.009 -3.671 1.00 92.88 213 VAL A C 1
ATOM 1587 O O . VAL A 1 213 ? 1.979 -2.511 -3.110 1.00 92.88 213 VAL A O 1
ATOM 1590 N N . VAL A 1 214 ? 1.086 -4.123 -4.392 1.00 91.12 214 VAL A N 1
ATOM 1591 C CA . VAL A 1 214 ? 2.326 -4.855 -4.653 1.00 91.12 214 VAL A CA 1
ATOM 1592 C C . VAL A 1 214 ? 2.767 -4.566 -6.081 1.00 91.12 214 VAL A C 1
ATOM 1594 O O . VAL A 1 214 ? 2.049 -4.868 -7.030 1.00 91.12 214 VAL A O 1
ATOM 1597 N N . LEU A 1 215 ? 3.942 -3.964 -6.231 1.00 92.50 215 LEU A N 1
ATOM 1598 C CA . LEU A 1 215 ? 4.491 -3.465 -7.487 1.00 92.50 215 LEU A CA 1
ATOM 1599 C C . LEU A 1 215 ? 5.732 -4.263 -7.875 1.00 92.50 215 LEU A C 1
ATOM 1601 O O . LEU A 1 215 ? 6.667 -4.409 -7.082 1.00 92.50 215 LEU A O 1
ATOM 1605 N N . ALA A 1 216 ? 5.783 -4.713 -9.126 1.00 89.19 216 ALA A N 1
ATOM 1606 C CA . ALA A 1 216 ? 6.996 -5.302 -9.674 1.00 89.19 216 ALA A CA 1
ATOM 1607 C C . ALA A 1 216 ? 8.052 -4.207 -9.901 1.00 89.19 216 ALA A C 1
ATOM 1609 O O . ALA A 1 216 ? 7.818 -3.271 -10.671 1.00 89.19 216 ALA A O 1
ATOM 1610 N N . ALA A 1 217 ? 9.225 -4.338 -9.278 1.00 87.12 217 ALA A N 1
ATOM 1611 C CA . ALA A 1 217 ? 10.424 -3.594 -9.653 1.00 87.12 217 ALA A CA 1
ATOM 1612 C C . ALA A 1 217 ? 11.441 -4.535 -10.329 1.00 87.12 217 ALA A C 1
ATOM 1614 O O . ALA A 1 217 ? 11.254 -5.751 -10.390 1.00 87.12 217 ALA A O 1
ATOM 1615 N N . GLU A 1 218 ? 12.508 -3.977 -10.909 1.00 84.25 218 GLU A N 1
ATOM 1616 C CA . GLU A 1 218 ? 13.464 -4.757 -11.713 1.00 84.25 218 GLU A CA 1
ATOM 1617 C C . GLU A 1 218 ? 14.116 -5.903 -10.930 1.00 84.25 218 GLU A C 1
ATOM 1619 O O . GLU A 1 218 ? 14.317 -6.991 -11.479 1.00 84.25 218 GLU A O 1
ATOM 1624 N N . ARG A 1 219 ? 14.449 -5.645 -9.660 1.00 86.12 219 ARG A N 1
ATOM 1625 C CA . ARG A 1 219 ? 15.179 -6.566 -8.772 1.00 86.12 219 ARG A CA 1
ATOM 1626 C C . ARG A 1 219 ? 14.502 -6.806 -7.426 1.00 86.12 219 ARG A C 1
ATOM 1628 O O . ARG A 1 219 ? 14.922 -7.700 -6.707 1.00 86.12 219 ARG A O 1
ATOM 1635 N N . SER A 1 220 ? 13.477 -6.029 -7.112 1.00 88.00 220 SER A N 1
ATOM 1636 C CA . SER A 1 220 ? 12.763 -6.062 -5.842 1.00 88.00 220 SER A CA 1
ATOM 1637 C C . SER A 1 220 ? 11.259 -5.995 -6.088 1.00 88.00 220 SER A C 1
ATOM 1639 O O . SER A 1 220 ? 10.790 -5.804 -7.217 1.00 88.00 220 SER A O 1
ATOM 1641 N N . THR A 1 221 ? 10.486 -6.165 -5.029 1.00 87.31 221 THR A N 1
ATOM 1642 C CA . THR A 1 221 ? 9.047 -5.931 -5.038 1.00 87.31 221 THR A CA 1
ATOM 1643 C C . THR A 1 221 ? 8.731 -4.831 -4.045 1.00 87.31 221 THR A C 1
ATOM 1645 O O . THR A 1 221 ? 9.079 -4.929 -2.873 1.00 87.31 221 THR A O 1
ATOM 1648 N N . LEU A 1 222 ? 8.072 -3.772 -4.508 1.00 89.50 222 LEU A N 1
ATOM 1649 C CA . LEU A 1 222 ? 7.641 -2.690 -3.630 1.00 89.50 222 LEU A CA 1
ATOM 1650 C C . LEU A 1 222 ? 6.232 -2.992 -3.136 1.00 89.50 222 LEU A C 1
ATOM 1652 O O . LEU A 1 222 ? 5.336 -3.271 -3.929 1.00 89.50 222 LEU A O 1
ATOM 1656 N N . VAL A 1 223 ? 6.035 -2.928 -1.829 1.00 89.25 223 VAL A N 1
ATOM 1657 C CA . VAL A 1 223 ? 4.742 -3.069 -1.177 1.00 89.25 223 VAL A CA 1
ATOM 1658 C C . VAL A 1 223 ? 4.389 -1.735 -0.551 1.00 89.25 223 VAL A C 1
ATOM 1660 O O . VAL A 1 223 ? 5.042 -1.256 0.371 1.00 89.25 223 VAL A O 1
ATOM 1663 N N . PHE A 1 224 ? 3.334 -1.132 -1.059 1.00 91.75 224 PHE A N 1
ATOM 1664 C CA . PHE A 1 224 ? 2.754 0.073 -0.507 1.00 91.75 224 PHE A CA 1
ATOM 1665 C C . PHE A 1 224 ? 1.547 -0.294 0.338 1.00 91.75 224 PHE A C 1
ATOM 1667 O O . PHE A 1 224 ? 0.714 -1.091 -0.095 1.00 91.75 224 PHE A O 1
ATOM 1674 N N . VAL A 1 225 ? 1.439 0.298 1.521 1.00 91.00 225 VAL A N 1
ATOM 1675 C CA . VAL A 1 225 ? 0.315 0.076 2.426 1.00 91.00 225 VAL A CA 1
ATOM 1676 C C . VAL A 1 225 ? -0.252 1.421 2.854 1.00 91.00 225 VAL A C 1
ATOM 1678 O O . VAL A 1 225 ? 0.466 2.236 3.423 1.00 91.00 225 VAL A O 1
ATOM 1681 N N . LEU A 1 226 ? -1.539 1.648 2.612 1.00 91.88 226 LEU A N 1
ATOM 1682 C CA . LEU A 1 226 ? -2.297 2.771 3.161 1.00 91.88 226 LEU A CA 1
ATOM 1683 C C . LEU A 1 226 ? -3.308 2.222 4.160 1.00 91.88 226 LEU A C 1
ATOM 1685 O O . LEU A 1 226 ? -4.147 1.404 3.798 1.00 91.88 226 LEU A O 1
ATOM 1689 N N . VAL A 1 227 ? -3.254 2.707 5.391 1.00 90.88 227 VAL A N 1
ATOM 1690 C CA . VAL A 1 227 ? -4.197 2.398 6.464 1.00 90.88 227 VAL A CA 1
ATOM 1691 C C . VAL A 1 227 ? -4.926 3.686 6.808 1.00 90.88 227 VAL A C 1
ATOM 1693 O O . VAL A 1 227 ? -4.280 4.699 7.068 1.00 90.88 227 VAL A O 1
ATOM 1696 N N . ALA A 1 228 ? -6.255 3.671 6.792 1.00 91.38 228 ALA A N 1
ATOM 1697 C CA . ALA A 1 228 ? -7.049 4.816 7.225 1.00 91.38 228 ALA A CA 1
ATOM 1698 C C . ALA A 1 228 ? -8.423 4.370 7.745 1.00 91.38 228 ALA A C 1
ATOM 1700 O O . ALA A 1 228 ? -8.947 3.353 7.284 1.00 91.38 228 ALA A O 1
ATOM 1701 N N . PRO A 1 229 ? -9.067 5.134 8.642 1.00 93.19 229 PRO A N 1
ATOM 1702 C CA . PRO A 1 229 ? -10.467 4.908 8.984 1.00 93.19 229 PRO A CA 1
ATOM 1703 C C . PRO A 1 229 ? -11.364 4.948 7.734 1.00 93.19 229 PRO A C 1
ATOM 1705 O O . PRO A 1 229 ? -11.169 5.775 6.836 1.00 93.19 229 PRO A O 1
ATOM 1708 N N . SER A 1 230 ? -12.364 4.067 7.653 1.00 92.75 230 SER A N 1
ATOM 1709 C CA . SER A 1 230 ? -13.163 3.878 6.428 1.00 92.75 230 SER A CA 1
ATOM 1710 C C . SER A 1 230 ? -13.907 5.139 5.971 1.00 92.75 230 SER A C 1
ATOM 1712 O O . SER A 1 230 ? -14.142 5.321 4.778 1.00 92.75 230 SER A O 1
ATOM 1714 N N . ASN A 1 231 ? -14.245 6.044 6.896 1.00 91.69 231 ASN A N 1
ATOM 1715 C CA . ASN A 1 231 ? -14.903 7.320 6.593 1.00 91.69 231 ASN A CA 1
ATOM 1716 C C . ASN A 1 231 ? -13.987 8.339 5.886 1.00 91.69 231 ASN A C 1
ATOM 1718 O O . ASN A 1 231 ? -14.497 9.223 5.200 1.00 91.69 231 ASN A O 1
ATOM 1722 N N . VAL A 1 232 ? -12.663 8.226 6.027 1.00 91.50 232 VAL A N 1
ATOM 1723 C CA . VAL A 1 232 ? -11.680 9.109 5.369 1.00 91.50 232 VAL A CA 1
ATOM 1724 C C . VAL A 1 232 ? -10.903 8.408 4.255 1.00 91.50 232 VAL A C 1
ATOM 1726 O O . VAL A 1 232 ? -10.332 9.079 3.397 1.00 91.50 232 VAL A O 1
ATOM 1729 N N . PHE A 1 233 ? -10.920 7.073 4.214 1.00 92.31 233 PHE A N 1
ATOM 1730 C CA . PHE A 1 233 ? -10.142 6.263 3.276 1.00 92.31 233 PHE A CA 1
ATOM 1731 C C . PHE A 1 233 ? -10.359 6.649 1.806 1.00 92.31 233 PHE A C 1
ATOM 1733 O O . PHE A 1 233 ? -9.392 6.847 1.073 1.00 92.31 233 PHE A O 1
ATOM 1740 N N . LEU A 1 234 ? -11.613 6.836 1.375 1.00 91.81 234 LEU A N 1
ATOM 1741 C CA . LEU A 1 234 ? -11.918 7.207 -0.014 1.00 91.81 234 LEU A CA 1
ATOM 1742 C C . LEU A 1 234 ? -11.323 8.565 -0.414 1.00 91.81 234 LEU A C 1
ATOM 1744 O O . LEU A 1 234 ? -10.901 8.726 -1.555 1.00 91.81 234 LEU A O 1
ATOM 1748 N N . ALA A 1 235 ? -11.252 9.522 0.515 1.00 90.75 235 ALA A N 1
ATOM 1749 C CA . ALA A 1 235 ? -10.646 10.827 0.256 1.00 90.75 235 ALA A CA 1
ATOM 1750 C C . ALA A 1 235 ? -9.112 10.750 0.148 1.00 90.75 235 ALA A C 1
ATOM 1752 O O . ALA A 1 235 ? -8.505 11.580 -0.524 1.00 90.75 235 ALA A O 1
ATOM 1753 N N . GLN A 1 236 ? -8.490 9.750 0.783 1.00 91.38 236 GLN A N 1
ATOM 1754 C CA . GLN A 1 236 ? -7.038 9.537 0.760 1.00 91.38 236 GLN A CA 1
ATOM 1755 C C . GLN A 1 236 ? -6.570 8.623 -0.378 1.00 91.38 236 GLN A C 1
ATOM 1757 O O . GLN A 1 236 ? -5.387 8.626 -0.721 1.00 91.38 236 GLN A O 1
ATOM 1762 N N . LEU A 1 237 ? -7.484 7.872 -0.995 1.00 91.56 237 LEU A N 1
ATOM 1763 C CA . LEU A 1 237 ? -7.158 6.882 -2.019 1.00 91.56 237 LEU A CA 1
ATOM 1764 C C . LEU A 1 237 ? -6.531 7.505 -3.276 1.00 91.56 237 LEU A C 1
ATOM 1766 O O . LEU A 1 237 ? -5.515 7.011 -3.768 1.00 91.56 237 LEU A O 1
ATOM 1770 N N . ASP A 1 238 ? -7.110 8.591 -3.790 1.00 90.75 238 ASP A N 1
ATOM 1771 C CA . ASP A 1 238 ? -6.609 9.256 -4.999 1.00 90.75 238 ASP A CA 1
ATOM 1772 C C . ASP A 1 238 ? -5.237 9.930 -4.778 1.00 90.75 238 ASP A C 1
ATOM 1774 O O . ASP A 1 238 ? -4.333 9.680 -5.580 1.00 90.75 238 ASP A O 1
ATOM 1778 N N . PRO A 1 239 ? -5.005 10.706 -3.694 1.00 89.38 239 PRO A N 1
ATOM 1779 C CA . PRO A 1 239 ? -3.675 11.227 -3.362 1.00 89.38 239 PRO A CA 1
ATOM 1780 C C . PRO A 1 239 ? -2.611 10.136 -3.195 1.00 89.38 239 PRO A C 1
ATOM 1782 O O . PRO A 1 239 ? -1.503 10.270 -3.714 1.00 89.38 239 PRO A O 1
ATOM 1785 N N . ALA A 1 240 ? -2.951 9.037 -2.515 1.00 88.00 240 ALA A N 1
ATOM 1786 C CA . ALA A 1 240 ? -2.052 7.902 -2.329 1.00 88.00 240 ALA A CA 1
ATOM 1787 C C . ALA A 1 240 ? -1.668 7.255 -3.669 1.00 88.00 240 ALA A C 1
ATOM 1789 O O . ALA A 1 240 ? -0.491 7.008 -3.934 1.00 88.00 240 ALA A O 1
ATOM 1790 N N . ARG A 1 241 ? -2.644 7.039 -4.559 1.00 89.38 241 ARG A N 1
ATOM 1791 C CA . ARG A 1 241 ? -2.400 6.515 -5.912 1.00 89.38 241 ARG A CA 1
ATOM 1792 C C . ARG A 1 241 ? -1.588 7.472 -6.781 1.00 89.38 241 ARG A C 1
ATOM 1794 O O . ARG A 1 241 ? -0.771 7.013 -7.577 1.00 89.38 241 ARG A O 1
ATOM 1801 N N . ALA A 1 242 ? -1.784 8.780 -6.630 1.00 87.94 242 ALA A N 1
ATOM 1802 C CA . ALA A 1 242 ? -0.977 9.778 -7.321 1.00 87.94 242 ALA A CA 1
ATOM 1803 C C . ALA A 1 242 ? 0.491 9.723 -6.866 1.00 87.94 242 ALA A C 1
ATOM 1805 O O . ALA A 1 242 ? 1.378 9.698 -7.714 1.00 87.94 242 ALA A O 1
ATOM 1806 N N . ALA A 1 243 ? 0.755 9.607 -5.560 1.00 85.81 243 ALA A N 1
ATOM 1807 C CA . ALA A 1 243 ? 2.115 9.443 -5.038 1.00 85.81 243 ALA A CA 1
ATOM 1808 C C . ALA A 1 243 ? 2.746 8.094 -5.433 1.00 85.81 243 ALA A C 1
ATOM 1810 O O . ALA A 1 243 ? 3.930 8.001 -5.737 1.00 85.81 243 ALA A O 1
ATOM 1811 N N . LEU A 1 244 ? 1.949 7.028 -5.529 1.00 86.56 244 LEU A N 1
ATOM 1812 C CA . LEU A 1 244 ? 2.409 5.763 -6.106 1.00 86.56 244 LEU A CA 1
ATOM 1813 C C . LEU A 1 244 ? 2.840 5.903 -7.573 1.00 86.56 244 LEU A C 1
ATOM 1815 O O . LEU A 1 244 ? 3.766 5.223 -8.016 1.00 86.56 244 LEU A O 1
ATOM 1819 N N . ALA A 1 245 ? 2.176 6.770 -8.340 1.00 86.12 245 ALA A N 1
ATOM 1820 C CA . ALA A 1 245 ? 2.525 7.011 -9.734 1.00 86.12 245 ALA A CA 1
ATOM 1821 C C . ALA A 1 245 ? 3.842 7.792 -9.893 1.00 86.12 245 ALA A C 1
ATOM 1823 O O . ALA A 1 245 ? 4.493 7.641 -10.925 1.00 86.12 245 ALA A O 1
ATOM 1824 N N . THR A 1 246 ? 4.260 8.566 -8.883 1.00 84.12 246 THR A N 1
ATOM 1825 C CA . THR A 1 246 ? 5.538 9.304 -8.886 1.00 84.12 246 THR A CA 1
ATOM 1826 C C . THR A 1 246 ? 6.728 8.467 -8.413 1.00 84.12 246 THR A C 1
ATOM 1828 O O . THR A 1 246 ? 7.864 8.929 -8.494 1.00 84.12 246 THR A O 1
ATOM 1831 N N . LEU A 1 247 ? 6.515 7.223 -7.958 1.00 79.88 247 LEU A N 1
ATOM 1832 C CA . LEU A 1 247 ? 7.597 6.307 -7.583 1.00 79.88 247 LEU A CA 1
ATOM 1833 C C . LEU A 1 247 ? 8.464 5.952 -8.794 1.00 79.88 247 LEU A C 1
ATOM 1835 O O . LEU A 1 247 ? 8.210 4.964 -9.489 1.00 79.88 247 LEU A O 1
ATOM 1839 N N . HIS A 1 248 ? 9.538 6.697 -9.008 1.00 73.38 248 HIS A N 1
ATOM 1840 C CA . HIS A 1 248 ? 10.570 6.344 -9.969 1.00 73.38 248 HIS A CA 1
ATOM 1841 C C . HIS A 1 248 ? 11.660 5.523 -9.264 1.00 73.38 248 HIS A C 1
ATOM 1843 O O . HIS A 1 248 ? 12.229 5.989 -8.274 1.00 73.38 248 HIS A O 1
ATOM 1849 N N . PRO A 1 249 ? 11.977 4.297 -9.724 1.00 62.66 249 PRO A N 1
ATOM 1850 C CA . PRO A 1 249 ? 13.143 3.596 -9.210 1.00 62.66 249 PRO A CA 1
ATOM 1851 C C . PRO A 1 249 ? 14.384 4.427 -9.550 1.00 62.66 249 PRO A C 1
ATOM 1853 O O . PRO A 1 249 ? 14.551 4.863 -10.691 1.00 62.66 249 PRO A O 1
ATOM 1856 N N . LEU A 1 250 ? 15.252 4.667 -8.565 1.00 56.16 250 LEU A N 1
ATOM 1857 C CA . LEU A 1 250 ? 16.525 5.330 -8.835 1.00 56.16 250 LEU A CA 1
ATOM 1858 C C . LEU A 1 250 ? 17.305 4.505 -9.867 1.00 56.16 250 LEU A C 1
ATOM 1860 O O . LEU A 1 250 ? 17.391 3.282 -9.715 1.00 56.16 250 LEU A O 1
ATOM 1864 N N . PRO A 1 251 ? 17.872 5.141 -10.910 1.00 55.88 251 PRO A N 1
ATOM 1865 C CA . PRO A 1 251 ? 18.613 4.431 -11.936 1.00 55.88 251 PRO A CA 1
ATOM 1866 C C . PRO A 1 251 ? 19.728 3.612 -11.283 1.00 55.88 251 PRO A C 1
ATOM 1868 O O . PRO A 1 251 ? 20.566 4.130 -10.538 1.00 55.88 251 PRO A O 1
ATOM 1871 N N . SER A 1 252 ? 19.735 2.313 -11.574 1.00 55.84 252 SER A N 1
ATOM 1872 C CA . SER A 1 252 ? 20.628 1.307 -10.985 1.00 55.84 252 SER A CA 1
ATOM 1873 C C . SER A 1 252 ? 22.126 1.619 -11.150 1.00 55.84 252 SER A C 1
ATOM 1875 O O . SER A 1 252 ? 22.950 1.063 -10.426 1.00 55.84 252 SER A O 1
ATOM 1877 N N . GLY A 1 253 ? 22.492 2.562 -12.027 1.00 52.59 253 GLY A N 1
ATOM 1878 C CA . GLY A 1 253 ? 23.871 2.969 -12.313 1.00 52.59 253 GLY A CA 1
ATOM 1879 C C . GLY A 1 253 ? 24.608 3.746 -11.209 1.00 52.59 253 GLY A C 1
ATOM 1880 O O . GLY A 1 253 ? 25.830 3.866 -11.284 1.00 52.59 253 GLY A O 1
ATOM 1881 N N . LEU A 1 254 ? 23.924 4.257 -10.177 1.00 52.06 254 LEU A N 1
ATOM 1882 C CA . LEU A 1 254 ? 24.566 4.993 -9.068 1.00 52.06 254 LEU A CA 1
ATOM 1883 C C . LEU A 1 254 ? 24.851 4.128 -7.825 1.00 52.06 254 LEU A C 1
ATOM 1885 O O . LEU A 1 254 ? 25.661 4.507 -6.977 1.00 52.06 254 LEU A O 1
ATOM 1889 N N . ARG A 1 255 ? 24.244 2.940 -7.716 1.00 49.72 255 ARG A N 1
ATOM 1890 C CA . ARG A 1 255 ? 24.452 2.020 -6.586 1.00 49.72 255 ARG A CA 1
ATOM 1891 C C . ARG A 1 255 ? 25.573 1.034 -6.913 1.00 49.72 255 ARG A C 1
ATOM 1893 O O . ARG A 1 255 ? 25.318 -0.018 -7.485 1.00 49.72 255 ARG A O 1
ATOM 1900 N N . GLY A 1 256 ? 26.815 1.341 -6.519 1.00 45.94 256 GLY A N 1
ATOM 1901 C CA . GLY A 1 256 ? 27.853 0.297 -6.502 1.00 45.94 256 GLY A CA 1
ATOM 1902 C C . GLY A 1 256 ? 29.319 0.674 -6.684 1.00 45.94 256 GLY A C 1
ATOM 1903 O O . GLY A 1 256 ? 30.107 -0.241 -6.877 1.00 45.94 256 GLY A O 1
ATOM 1904 N N . LYS A 1 257 ? 29.752 1.941 -6.620 1.00 46.69 257 LYS A N 1
ATOM 1905 C CA . LYS A 1 257 ? 31.200 2.236 -6.654 1.00 46.69 257 LYS A CA 1
ATOM 1906 C C . LYS A 1 257 ? 31.810 2.111 -5.241 1.00 46.69 257 LYS A C 1
ATOM 1908 O O . LYS A 1 257 ? 31.592 3.003 -4.421 1.00 46.69 257 LYS A O 1
ATOM 1913 N N . PRO A 1 258 ? 32.560 1.033 -4.919 1.00 54.97 258 PRO A N 1
ATOM 1914 C CA . PRO A 1 258 ? 33.062 0.778 -3.564 1.00 54.97 258 PRO A CA 1
ATOM 1915 C C . PRO A 1 258 ? 34.047 1.847 -3.078 1.00 54.97 258 PRO A C 1
ATOM 1917 O O . PRO A 1 258 ? 34.091 2.130 -1.885 1.00 54.97 258 PRO A O 1
ATOM 1920 N N . TRP A 1 259 ? 34.786 2.499 -3.982 1.00 51.59 259 TRP A N 1
ATOM 1921 C CA . TRP A 1 259 ? 35.788 3.504 -3.613 1.00 51.59 259 TRP A CA 1
ATOM 1922 C C . TRP A 1 259 ? 35.190 4.714 -2.883 1.00 51.59 259 TRP A C 1
ATOM 1924 O O . TRP A 1 259 ? 35.793 5.197 -1.932 1.00 51.59 259 TRP A O 1
ATOM 1934 N N . PHE A 1 260 ? 33.968 5.132 -3.227 1.00 45.75 260 PHE A N 1
ATOM 1935 C CA . PHE A 1 260 ? 33.306 6.261 -2.565 1.00 45.75 260 PHE A CA 1
ATOM 1936 C C . PHE A 1 260 ? 32.958 5.955 -1.094 1.00 45.75 260 PHE A C 1
ATOM 1938 O O . PHE A 1 260 ? 33.000 6.835 -0.237 1.00 45.75 260 PHE A O 1
ATOM 1945 N N . LYS A 1 261 ? 32.684 4.679 -0.777 1.00 50.06 261 LYS A N 1
ATOM 1946 C CA . LYS A 1 261 ? 32.357 4.216 0.583 1.00 50.06 261 LYS A CA 1
ATOM 1947 C C . LYS A 1 261 ? 33.586 4.148 1.497 1.00 50.06 261 LYS A C 1
ATOM 1949 O O . LYS A 1 261 ? 33.464 4.400 2.692 1.00 50.06 261 LYS A O 1
ATOM 1954 N N . TYR A 1 262 ? 34.765 3.832 0.956 1.00 55.62 262 TYR A N 1
ATOM 1955 C CA . TYR A 1 262 ? 36.004 3.783 1.744 1.00 55.62 262 TYR A CA 1
ATOM 1956 C C . TYR A 1 262 ? 36.522 5.183 2.098 1.00 55.62 262 TYR A C 1
ATOM 1958 O O . TYR A 1 262 ? 36.972 5.391 3.224 1.00 55.62 262 TYR A O 1
ATOM 1966 N N . SER A 1 263 ? 36.407 6.158 1.191 1.00 58.66 263 SER A N 1
ATOM 1967 C CA . SER A 1 263 ? 36.915 7.521 1.407 1.00 58.66 263 SER A CA 1
ATOM 1968 C C . SER A 1 263 ? 36.214 8.255 2.557 1.00 58.66 263 SER A C 1
ATOM 1970 O O . SER A 1 263 ? 36.882 8.884 3.375 1.00 58.66 263 SER A O 1
ATOM 1972 N N . LEU A 1 264 ? 34.885 8.135 2.672 1.00 55.56 264 LEU A N 1
ATOM 1973 C CA . LEU A 1 264 ? 34.121 8.804 3.736 1.00 55.56 264 LEU A CA 1
ATOM 1974 C C . LEU A 1 264 ? 34.388 8.199 5.125 1.00 55.56 264 LEU A C 1
ATOM 1976 O O . LEU A 1 264 ? 34.438 8.919 6.120 1.00 55.56 264 LEU A O 1
ATOM 1980 N N . ARG A 1 265 ? 34.610 6.879 5.184 1.00 56.22 265 ARG A N 1
ATOM 1981 C CA . ARG A 1 265 ? 34.903 6.140 6.421 1.00 56.22 265 ARG A CA 1
ATOM 1982 C C . ARG A 1 265 ? 36.232 6.581 7.038 1.00 56.22 265 ARG A C 1
ATOM 1984 O O . ARG A 1 265 ? 36.300 6.831 8.237 1.00 56.22 265 ARG A O 1
ATOM 1991 N N . TRP A 1 266 ? 37.267 6.732 6.211 1.00 69.00 266 TRP A N 1
ATOM 1992 C CA . TRP A 1 266 ? 38.571 7.228 6.659 1.00 69.00 266 TRP A CA 1
ATOM 1993 C C . TRP A 1 266 ? 38.526 8.700 7.072 1.00 69.00 266 TRP A C 1
ATOM 1995 O O . TRP A 1 266 ? 39.134 9.059 8.074 1.00 69.00 266 TRP A O 1
ATOM 2005 N N . LEU A 1 267 ? 37.760 9.535 6.366 1.00 67.81 267 LEU A N 1
ATOM 2006 C CA . LEU A 1 267 ? 37.556 10.941 6.734 1.00 67.81 267 LEU A CA 1
ATOM 2007 C C . LEU A 1 267 ? 36.928 11.097 8.125 1.00 67.81 267 LEU A C 1
ATOM 2009 O O . LEU A 1 267 ? 37.388 11.923 8.910 1.00 67.81 267 LEU A O 1
ATOM 2013 N N . TRP A 1 268 ? 35.927 10.275 8.452 1.00 59.75 268 TRP A N 1
ATOM 2014 C CA . TRP A 1 268 ? 35.284 10.315 9.766 1.00 59.75 268 TRP A CA 1
ATOM 2015 C C . TRP A 1 268 ? 36.227 9.840 10.874 1.00 59.75 268 TRP A C 1
ATOM 2017 O O . TRP A 1 268 ? 36.402 10.547 11.859 1.00 59.75 268 TRP A O 1
ATOM 2027 N N . VAL A 1 269 ? 36.920 8.709 10.674 1.00 69.06 269 VAL A N 1
ATOM 2028 C CA . VAL A 1 269 ? 37.920 8.196 11.630 1.00 69.06 269 VAL A CA 1
ATOM 2029 C C . VAL A 1 269 ? 39.012 9.233 11.894 1.00 69.06 269 VAL A C 1
ATOM 2031 O O . VAL A 1 269 ? 39.348 9.479 13.050 1.00 69.06 269 VAL A O 1
ATOM 2034 N N . LEU A 1 270 ? 39.533 9.883 10.851 1.00 75.06 270 LEU A N 1
ATOM 2035 C CA . LEU A 1 270 ? 40.553 10.925 10.988 1.00 75.06 270 LEU A CA 1
ATOM 2036 C C . LEU A 1 270 ? 40.021 12.164 11.724 1.00 75.06 270 LEU A C 1
ATOM 2038 O O . LEU A 1 270 ? 40.740 12.731 12.547 1.00 75.06 270 LEU A O 1
ATOM 2042 N N . ALA A 1 271 ? 38.766 12.557 11.490 1.00 64.44 271 ALA A N 1
ATOM 2043 C CA . ALA A 1 271 ? 38.135 13.664 12.204 1.00 64.44 271 ALA A CA 1
ATOM 2044 C C . ALA A 1 271 ? 37.948 13.350 13.699 1.00 64.44 271 ALA A C 1
ATOM 2046 O O . ALA A 1 271 ? 38.307 14.169 14.547 1.00 64.44 271 ALA A O 1
ATOM 2047 N N . THR A 1 272 ? 37.461 12.154 14.046 1.00 61.09 272 THR A N 1
ATOM 2048 C CA . THR A 1 272 ? 37.286 11.740 15.449 1.00 61.09 272 THR A CA 1
ATOM 2049 C C . THR A 1 272 ? 38.627 11.616 16.169 1.00 61.09 272 THR A C 1
ATOM 2051 O O . THR A 1 272 ? 38.771 12.087 17.298 1.00 61.09 272 THR A O 1
ATOM 2054 N N . LEU A 1 273 ? 39.636 11.038 15.505 1.00 70.56 273 LEU A N 1
ATOM 2055 C CA . LEU A 1 273 ? 40.989 10.933 16.052 1.00 70.56 273 LEU A CA 1
ATOM 2056 C C . LEU A 1 273 ? 41.595 12.325 16.282 1.00 70.56 273 LEU A C 1
ATOM 2058 O O . LEU A 1 273 ? 42.210 12.565 17.318 1.00 70.56 273 LEU A O 1
ATOM 2062 N N . GLY A 1 274 ? 41.364 13.260 15.355 1.00 76.75 274 GLY A N 1
ATOM 2063 C CA . GLY A 1 274 ? 41.779 14.655 15.482 1.00 76.75 274 GLY A CA 1
ATOM 2064 C C . GLY A 1 274 ? 41.170 15.348 16.701 1.00 76.75 274 GLY A C 1
ATOM 2065 O O . GLY A 1 274 ? 41.894 15.990 17.460 1.00 76.75 274 GLY A O 1
ATOM 2066 N N . VAL A 1 275 ? 39.868 15.169 16.947 1.00 65.25 275 VAL A N 1
ATOM 2067 C CA . VAL A 1 275 ? 39.179 15.743 18.120 1.00 65.25 275 VAL A CA 1
ATOM 2068 C C . VAL A 1 275 ? 39.712 15.155 19.430 1.00 65.25 275 VAL A C 1
ATOM 2070 O O . VAL A 1 275 ? 39.981 15.904 20.371 1.00 65.25 275 VAL A O 1
ATOM 2073 N N . LEU A 1 276 ? 39.926 13.837 19.490 1.00 59.25 276 LEU A N 1
ATOM 2074 C CA . LEU A 1 276 ? 40.457 13.166 20.681 1.00 59.25 276 LEU A CA 1
ATOM 2075 C C . LEU A 1 276 ? 41.891 13.605 20.994 1.00 59.25 276 LEU A C 1
ATOM 2077 O O . LEU A 1 276 ? 42.195 13.970 22.131 1.00 59.25 276 LEU A O 1
ATOM 2081 N N . LEU A 1 277 ? 42.763 13.633 19.985 1.00 72.81 277 LEU A N 1
ATOM 2082 C CA . LEU A 1 277 ? 44.148 14.076 20.148 1.00 72.81 277 LEU A CA 1
ATOM 2083 C C . LEU A 1 277 ? 44.222 15.556 20.546 1.00 72.81 277 LEU A C 1
ATOM 2085 O O . LEU A 1 277 ? 45.013 15.927 21.417 1.00 72.81 277 LEU A O 1
ATOM 2089 N N . PHE A 1 278 ? 43.358 16.399 19.974 1.00 65.44 278 PHE A N 1
ATOM 2090 C CA . PHE A 1 278 ? 43.282 17.811 20.338 1.00 65.44 278 PHE A CA 1
ATOM 2091 C C . PHE A 1 278 ? 42.802 18.005 21.785 1.00 65.44 278 PHE A C 1
ATOM 2093 O O . PHE A 1 278 ? 43.418 18.772 22.531 1.00 65.44 278 PHE A O 1
ATOM 2100 N N . GLY A 1 279 ? 41.774 17.264 22.215 1.00 61.91 279 GLY A N 1
ATOM 2101 C CA . GLY A 1 279 ? 41.261 17.284 23.588 1.00 61.91 279 GLY A CA 1
ATOM 2102 C C . GLY A 1 279 ? 42.307 16.867 24.627 1.00 61.91 279 GLY A C 1
ATOM 2103 O O . GLY A 1 279 ? 42.538 17.594 25.596 1.00 61.91 279 GLY A O 1
ATOM 2104 N N . VAL A 1 280 ? 43.022 15.763 24.385 1.00 66.56 280 VAL A N 1
ATOM 2105 C CA . VAL A 1 280 ? 44.097 15.278 25.274 1.00 66.56 280 VAL A CA 1
ATOM 2106 C C . VAL A 1 280 ? 45.253 16.284 25.358 1.00 66.56 280 VAL A C 1
ATOM 2108 O O . VAL A 1 280 ? 45.799 16.515 26.439 1.00 66.56 280 VAL A O 1
ATOM 2111 N N . SER A 1 281 ? 45.596 16.946 24.245 1.00 57.62 281 SER A N 1
ATOM 2112 C CA . SER A 1 281 ? 46.652 17.971 24.214 1.00 57.62 281 SER A CA 1
ATOM 2113 C C . SER A 1 281 ? 46.318 19.237 25.014 1.00 57.62 281 SER A C 1
ATOM 2115 O O . SER A 1 281 ? 47.228 19.938 25.470 1.00 57.62 281 SER A O 1
ATOM 2117 N N . ARG A 1 282 ? 45.026 19.565 25.163 1.00 63.22 282 ARG A N 1
ATOM 2118 C CA . ARG A 1 282 ? 44.570 20.694 25.982 1.00 63.22 282 ARG A CA 1
ATOM 2119 C C . ARG A 1 282 ? 44.504 20.330 27.453 1.00 63.22 282 ARG A C 1
ATOM 2121 O O . ARG A 1 282 ? 44.933 21.134 28.271 1.00 63.22 282 ARG A O 1
ATOM 2128 N N . TRP A 1 283 ? 44.036 19.126 27.776 1.00 55.00 283 TRP A N 1
ATOM 2129 C CA . TRP A 1 283 ? 43.980 18.661 29.159 1.00 55.00 283 TRP A CA 1
ATOM 2130 C C . TRP A 1 283 ? 45.374 18.622 29.798 1.00 55.00 283 TRP A C 1
ATOM 2132 O O . TRP A 1 283 ? 45.569 19.225 30.845 1.00 55.00 283 TRP A O 1
ATOM 2142 N N . ARG A 1 284 ? 46.380 18.075 29.096 1.00 63.97 284 ARG A N 1
ATOM 2143 C CA . ARG A 1 284 ? 47.781 18.070 29.565 1.00 63.97 284 ARG A CA 1
ATOM 2144 C C . ARG A 1 284 ? 48.420 19.449 29.747 1.00 63.97 284 ARG A C 1
ATOM 2146 O O . ARG A 1 284 ? 49.455 19.535 30.386 1.00 63.97 284 ARG A O 1
ATOM 2153 N N . ARG A 1 285 ? 47.883 20.503 29.127 1.00 67.38 285 ARG A N 1
ATOM 2154 C CA . ARG A 1 285 ? 48.378 21.879 29.313 1.00 67.38 285 ARG A CA 1
ATOM 2155 C C . ARG A 1 285 ? 47.679 22.610 30.458 1.00 67.38 285 ARG A C 1
ATOM 2157 O O . ARG A 1 285 ? 48.145 23.673 30.848 1.00 67.38 285 ARG A O 1
ATOM 2164 N N . ALA A 1 286 ? 46.560 22.077 30.942 1.00 61.09 286 ALA A N 1
ATOM 2165 C CA . ALA A 1 286 ? 45.784 22.650 32.036 1.00 61.09 286 ALA A CA 1
ATOM 2166 C C . ALA A 1 286 ? 46.094 22.005 33.401 1.00 61.09 286 ALA A C 1
ATOM 2168 O O . ALA A 1 286 ? 45.680 22.545 34.424 1.00 61.09 286 ALA A O 1
ATOM 2169 N N . SER A 1 287 ? 46.796 20.869 33.404 1.00 61.41 287 SER A N 1
ATOM 2170 C CA . SER A 1 287 ? 47.312 20.138 34.571 1.00 61.41 287 SER A CA 1
ATOM 2171 C C . SER A 1 287 ? 48.816 20.322 34.706 1.00 61.41 287 SER A C 1
ATOM 2173 O O . SER A 1 287 ? 49.280 20.570 35.835 1.00 61.41 287 SER A O 1
#

Foldseek 3Di:
DFDQAQPPPGHGHGDPAADPVPRDGSVVVVVVVVVVVVPPPPPPDDDDDDDDDDDDDDDDDDDDPVDPPVVVVVVVVVVVVVVPPVPVVPDPPDDDDQDFDDQPQKDWDPVVVQVVVLVPDDPVQSVFKDKNTKIAHPPADPQWIKTKIKGQAFDDLDPVVLVVVVVVQVVVCVVAPAKDWPDWDWDDALNWTKIWTWIWGADPNFIKIKIWIWTGDPRIIMIMITIHTPVCCVVVVVSSSVSSNVRDGDPPVVPDDVVVVVVVVVVVVVVVVVVVVVVVVVVVVVD

pLDDT: mean 72.91, std 17.82, range [28.11, 95.62]

Sequence (287 aa):
MAWASCPKCGYAEPFEDECPKCGVFASKYVAAQGRRASAAPPVTAAPGGAFPPGLAAPVPRPPTDAGSAGAILWWVVGLLVLGGVGYVVLVDWFGPALHFDAPPGWQKVDDDLSERSVQGMCPRLREKTTLHAVYTLPGSTRETAMGILEIDERLPVDEALLAQMRGGFDRAADLLPGVKLVRADRGFHGGRPAVEVQIELEAQGTRISVLQVVLAAERSTLVFVLVAPSNVFLAQLDPARAALATLHPLPSGLRGKPWFKYSLRWLWVLATLGVLLFGVSRWRRAS

Mean predicted aligned error: 17.46 Å

Nearest PDB structures (foldseek):
  1tu1-assembly1_A  TM=7.171E-01  e=1.831E-06  Pseudomonas aeruginosa PAO1
  6e8a-assembly1_A-3  TM=7.778E-01  e=7.560E-06  Salmonella enterica subsp. enterica serovar Typhimurium
  6e8a-assembly2_B-2  TM=7.966E-01  e=1.235E-05  Salmonella enterica subsp. enterica serovar Typhimurium
  2xb3-assembly1_A  TM=6.635E-01  e=6.779E-06  Thermosynechococcus vestitus BP-1
  1v2b-assembly2_B  TM=6.826E-01  e=2.348E-04  Nicotiana tabacum

Solvent-accessible surface area (backbone atoms only — not comparable to full-atom values): 17237 Å² total; per-residue (Å²): 132,83,44,65,47,41,94,87,77,63,50,66,59,80,42,95,53,52,37,91,89,76,72,47,41,54,72,62,51,52,55,53,50,52,53,54,68,72,62,58,74,81,82,73,79,79,76,92,70,87,83,81,90,81,83,86,75,86,78,84,76,81,85,77,85,78,74,62,73,60,57,58,56,50,52,58,51,51,63,56,53,76,71,42,76,86,57,65,88,77,68,82,88,73,79,82,81,70,74,74,73,68,41,92,74,45,40,76,51,60,66,72,62,41,52,55,59,54,69,73,45,59,69,78,52,44,80,39,44,49,73,78,50,30,34,32,48,78,91,52,65,100,60,38,39,36,38,36,35,36,29,73,51,59,58,71,67,47,70,66,46,51,52,52,51,52,57,51,50,54,56,44,32,76,74,37,74,61,45,40,82,76,45,76,48,76,50,66,55,74,88,28,46,23,37,41,36,32,34,35,32,51,56,97,90,42,53,34,29,36,40,39,38,40,34,48,46,99,64,25,22,39,37,38,37,40,36,19,41,50,92,53,32,74,77,47,48,59,52,52,53,52,37,56,47,65,60,57,78,67,70,72,89,76,74,76,67,68,67,67,61,54,55,56,53,51,52,51,53,52,51,54,50,48,51,51,54,53,52,55,59,50,51,69,72,76,108

Radius of gyration: 27.03 Å; Cα contacts (8 Å, |Δi|>4): 327; chains: 1; bounding box: 82×54×66 Å